Protein AF-A0A2T4MZA8-F1 (afdb_monomer_lite)

Structure (mmCIF, N/CA/C/O backbone):
data_AF-A0A2T4MZA8-F1
#
_entry.id   AF-A0A2T4MZA8-F1
#
loop_
_atom_site.group_PDB
_atom_site.id
_atom_site.type_symbol
_atom_site.label_atom_id
_atom_site.label_alt_id
_atom_site.label_comp_id
_atom_site.label_asym_id
_atom_site.label_entity_id
_atom_site.label_seq_id
_atom_site.pdbx_PDB_ins_code
_atom_site.Cartn_x
_atom_site.Cartn_y
_atom_site.Cartn_z
_atom_site.occupancy
_atom_site.B_iso_or_equiv
_atom_site.auth_seq_id
_atom_site.auth_comp_id
_atom_site.auth_asym_id
_atom_site.auth_atom_id
_atom_site.pdbx_PDB_model_num
ATOM 1 N N . MET A 1 1 ? 17.313 -15.035 14.854 1.00 43.28 1 MET A N 1
ATOM 2 C CA . MET A 1 1 ? 16.208 -14.100 14.549 1.00 43.28 1 MET A CA 1
ATOM 3 C C . MET A 1 1 ? 15.038 -14.403 15.473 1.00 43.28 1 MET A C 1
ATOM 5 O O . MET A 1 1 ? 14.351 -15.398 15.267 1.00 43.28 1 MET A O 1
ATOM 9 N N . SER A 1 2 ? 14.857 -13.591 16.511 1.00 39.94 2 SER A N 1
ATOM 10 C CA . SER A 1 2 ? 13.698 -13.593 17.412 1.00 39.94 2 SER A CA 1
ATOM 11 C C . SER A 1 2 ? 12.475 -13.064 16.653 1.00 39.94 2 SER A C 1
ATOM 13 O O . SER A 1 2 ? 12.424 -11.905 16.254 1.00 39.94 2 SER A O 1
ATOM 15 N N . ARG A 1 3 ? 11.488 -13.927 16.386 1.00 49.44 3 ARG A N 1
ATOM 16 C CA . ARG A 1 3 ? 10.173 -13.501 15.878 1.00 49.44 3 ARG A CA 1
ATOM 17 C C . ARG A 1 3 ? 9.367 -13.001 17.069 1.00 49.44 3 ARG A C 1
ATOM 19 O O . ARG A 1 3 ? 9.085 -13.802 17.955 1.00 49.44 3 ARG A O 1
ATOM 26 N N . LEU A 1 4 ? 9.007 -11.718 17.100 1.00 52.38 4 LEU A N 1
ATOM 27 C CA . LEU A 1 4 ? 8.329 -11.160 18.271 1.00 52.38 4 LEU A CA 1
ATOM 28 C C . LEU A 1 4 ? 6.832 -11.485 18.277 1.00 52.38 4 LEU A C 1
ATOM 30 O O . LEU A 1 4 ? 6.285 -11.830 19.319 1.00 52.38 4 LEU A O 1
ATOM 34 N N . THR A 1 5 ? 6.137 -11.386 17.138 1.00 60.66 5 THR A N 1
ATOM 35 C CA . THR A 1 5 ? 4.683 -11.618 17.093 1.00 60.66 5 THR A CA 1
ATOM 36 C C . THR A 1 5 ? 4.205 -11.879 15.662 1.00 60.66 5 THR A C 1
ATOM 38 O O . THR A 1 5 ? 4.691 -11.273 14.706 1.00 60.66 5 THR A O 1
ATOM 41 N N . SER A 1 6 ? 3.224 -12.771 15.497 1.00 56.72 6 SER A N 1
ATOM 42 C CA . SER A 1 6 ? 2.466 -12.893 14.248 1.00 56.72 6 SER A CA 1
ATOM 43 C C . SER A 1 6 ? 0.975 -12.768 14.517 1.00 56.72 6 SER A C 1
ATOM 45 O O . SER A 1 6 ? 0.469 -13.431 15.420 1.00 56.72 6 SER A O 1
ATOM 47 N N . ALA A 1 7 ? 0.278 -11.981 13.704 1.00 55.53 7 ALA A N 1
ATOM 48 C CA . ALA A 1 7 ? -1.177 -11.897 13.708 1.00 55.53 7 ALA A CA 1
ATOM 49 C C . ALA A 1 7 ? -1.726 -12.642 12.488 1.00 55.53 7 ALA A C 1
ATOM 51 O O . ALA A 1 7 ? -1.200 -12.496 11.383 1.00 55.53 7 ALA A O 1
ATOM 52 N N . SER A 1 8 ? -2.761 -13.457 12.694 1.00 53.03 8 SER A N 1
ATOM 53 C CA . SER A 1 8 ? -3.449 -14.168 11.613 1.00 53.03 8 SER A CA 1
ATOM 54 C C . SER A 1 8 ? -4.911 -13.745 11.569 1.00 53.03 8 SER A C 1
ATOM 56 O O . SER A 1 8 ? -5.587 -13.753 12.595 1.00 53.03 8 SER A O 1
ATOM 58 N N . PHE A 1 9 ? -5.388 -13.394 10.382 1.00 55.50 9 PHE A N 1
ATOM 59 C CA . PHE A 1 9 ? -6.769 -13.025 10.103 1.00 55.50 9 PHE A CA 1
ATOM 60 C C . PHE A 1 9 ? -7.301 -14.003 9.058 1.00 55.50 9 PHE A C 1
ATOM 62 O O . PHE A 1 9 ? -6.803 -14.040 7.934 1.00 55.50 9 PHE A O 1
ATOM 69 N N . ASN A 1 10 ? -8.281 -14.822 9.435 1.00 57.53 10 ASN A N 1
ATOM 70 C CA . ASN A 1 10 ? -8.808 -15.886 8.584 1.00 57.53 10 ASN A CA 1
ATOM 71 C C . ASN A 1 10 ? -10.265 -15.588 8.225 1.00 57.53 10 ASN A C 1
ATOM 73 O O . ASN A 1 10 ? -11.136 -15.620 9.091 1.00 57.53 10 ASN A O 1
ATOM 77 N N . GLY A 1 11 ? -10.516 -15.306 6.949 1.00 53.94 11 GLY A N 1
ATOM 78 C CA . GLY A 1 11 ? -11.844 -15.269 6.342 1.00 53.94 11 GLY A CA 1
ATOM 79 C C . GLY A 1 11 ? -12.097 -16.498 5.463 1.00 53.94 11 GLY A C 1
ATOM 80 O O . GLY A 1 11 ? -11.192 -17.290 5.202 1.00 53.94 11 GLY A O 1
ATOM 81 N N . SER A 1 12 ? -13.331 -16.644 4.974 1.00 52.78 12 SER A N 1
ATOM 82 C CA . SER A 1 12 ? -13.753 -17.785 4.141 1.00 52.78 12 SER A CA 1
ATOM 83 C C . SER A 1 12 ? -13.014 -17.877 2.799 1.00 52.78 12 SER A C 1
ATOM 85 O O . SER A 1 12 ? -12.756 -18.978 2.324 1.00 52.78 12 SER A O 1
ATOM 87 N N . ALA A 1 13 ? -12.646 -16.738 2.208 1.00 58.09 13 ALA A N 1
ATOM 88 C CA . ALA A 1 13 ? -11.969 -16.660 0.909 1.00 58.09 13 ALA A CA 1
ATOM 89 C C . ALA A 1 13 ? -10.519 -16.147 0.987 1.00 58.09 13 ALA A C 1
ATOM 91 O O . ALA A 1 13 ? -9.773 -16.258 0.015 1.00 58.09 13 ALA A O 1
ATOM 92 N N . ARG A 1 14 ? -10.103 -15.571 2.122 1.00 65.31 14 ARG A N 1
ATOM 93 C CA . ARG A 1 14 ? -8.801 -14.908 2.280 1.00 65.31 14 ARG A CA 1
ATOM 94 C C . ARG A 1 14 ? -8.224 -15.169 3.662 1.00 65.31 14 ARG A C 1
ATOM 96 O O . ARG A 1 14 ? -8.895 -14.956 4.668 1.00 65.31 14 ARG A O 1
ATOM 103 N N . GLN A 1 15 ? -6.971 -15.594 3.704 1.00 67.19 15 GLN A N 1
ATOM 104 C CA . GLN A 1 15 ? -6.195 -15.773 4.925 1.00 67.19 15 GLN A CA 1
ATOM 105 C C . GLN A 1 15 ? -4.992 -14.844 4.874 1.00 67.19 15 GLN A C 1
ATOM 107 O O . GLN A 1 15 ? -4.268 -14.818 3.881 1.00 67.19 15 GLN A O 1
ATOM 112 N N . ILE A 1 16 ? -4.783 -14.089 5.944 1.00 65.81 16 ILE A N 1
ATOM 113 C CA . ILE A 1 16 ? -3.722 -13.095 6.050 1.00 65.81 16 ILE A CA 1
ATOM 114 C C . ILE A 1 16 ? -2.891 -13.422 7.281 1.00 65.81 16 ILE A C 1
ATOM 116 O O . ILE A 1 16 ? -3.419 -13.488 8.388 1.00 65.81 16 ILE A O 1
ATOM 120 N N . LYS A 1 17 ? -1.581 -13.576 7.110 1.00 68.88 17 LYS A N 1
ATOM 121 C CA . LYS A 1 17 ? -0.622 -13.700 8.203 1.00 68.88 17 LYS A CA 1
ATOM 122 C C . LYS A 1 17 ? 0.391 -12.572 8.121 1.00 68.88 17 LYS A C 1
ATOM 124 O O . LYS A 1 17 ? 1.256 -12.567 7.246 1.00 68.88 17 LYS A O 1
ATOM 129 N N . LEU A 1 18 ? 0.306 -11.654 9.076 1.00 67.75 18 LEU A N 1
ATOM 130 C CA . LEU A 1 18 ? 1.288 -10.600 9.274 1.00 67.75 18 LEU A CA 1
ATOM 131 C C . LEU A 1 18 ? 2.342 -11.082 10.270 1.00 67.75 18 LEU A C 1
ATOM 133 O O . LEU A 1 18 ? 2.027 -11.416 11.412 1.00 67.75 18 LEU A O 1
ATOM 137 N N . VAL A 1 19 ? 3.596 -11.122 9.837 1.00 68.12 19 VAL A N 1
ATOM 138 C CA . VAL A 1 19 ? 4.754 -11.406 10.688 1.00 68.12 19 VAL A CA 1
ATOM 139 C C . VAL A 1 19 ? 5.480 -10.095 10.933 1.00 68.12 19 VAL A C 1
ATOM 141 O O . VAL A 1 19 ? 5.906 -9.464 9.971 1.00 68.12 19 VAL A O 1
ATOM 144 N N . ILE A 1 20 ? 5.618 -9.694 12.195 1.00 67.38 20 ILE A N 1
ATOM 145 C CA . ILE A 1 20 ? 6.309 -8.460 12.579 1.00 67.38 20 ILE A CA 1
ATOM 146 C C . ILE A 1 20 ? 7.652 -8.849 13.193 1.00 67.38 20 ILE A C 1
ATOM 148 O O . ILE A 1 20 ? 7.705 -9.622 14.156 1.00 67.38 20 ILE A O 1
ATOM 152 N N . ASN A 1 21 ? 8.736 -8.330 12.620 1.00 67.06 21 ASN A N 1
ATOM 153 C CA . ASN A 1 21 ? 10.069 -8.535 13.166 1.00 67.06 21 ASN A CA 1
ATOM 154 C C . ASN A 1 21 ? 10.385 -7.508 14.258 1.00 67.06 21 ASN A C 1
ATOM 156 O O . ASN A 1 21 ? 9.787 -6.430 14.335 1.00 67.06 21 ASN A O 1
ATOM 160 N N . GLU A 1 22 ? 11.344 -7.869 15.107 1.00 64.75 22 GLU A N 1
ATOM 161 C CA . GLU A 1 22 ? 11.879 -6.988 16.139 1.00 64.75 22 GLU A CA 1
ATOM 162 C C . GLU A 1 22 ? 12.423 -5.690 15.527 1.00 64.75 22 GLU A C 1
ATOM 164 O O . GLU A 1 22 ? 12.976 -5.690 14.423 1.00 64.75 22 GLU A O 1
ATOM 169 N N . MET A 1 23 ? 12.217 -4.570 16.224 1.00 65.62 23 MET A N 1
ATOM 170 C CA . MET A 1 23 ? 12.733 -3.285 15.765 1.00 65.62 23 MET A CA 1
ATOM 171 C C . MET A 1 23 ? 14.242 -3.262 15.951 1.00 65.62 23 MET A C 1
ATOM 173 O O . MET A 1 23 ? 14.731 -3.383 17.072 1.00 65.62 23 MET A O 1
ATOM 177 N N . GLU A 1 24 ? 14.980 -3.052 14.868 1.00 67.69 24 GLU A N 1
ATOM 178 C CA . GLU A 1 24 ? 16.400 -2.755 14.996 1.00 67.69 24 GLU A CA 1
ATOM 179 C C . GLU A 1 24 ? 16.577 -1.391 15.692 1.00 67.69 24 GLU A C 1
ATOM 181 O O . GLU A 1 24 ? 15.907 -0.416 15.315 1.00 67.69 24 GLU A O 1
ATOM 186 N N . PRO A 1 25 ? 17.478 -1.283 16.686 1.00 67.44 25 PRO A N 1
ATOM 187 C CA . PRO A 1 25 ? 17.767 -0.017 17.347 1.00 67.44 25 PRO A CA 1
ATOM 188 C C . PRO A 1 25 ? 18.088 1.096 16.339 1.00 67.44 25 PRO A C 1
ATOM 190 O O . PRO A 1 25 ? 18.911 0.927 15.441 1.00 67.44 25 PRO A O 1
ATOM 193 N N . GLY A 1 26 ? 17.423 2.247 16.478 1.00 65.12 26 GLY A N 1
ATOM 194 C CA . GLY A 1 26 ? 17.628 3.417 15.614 1.00 65.12 26 GLY A CA 1
ATOM 195 C C . GLY A 1 26 ? 16.862 3.412 14.283 1.00 65.12 26 GLY A C 1
ATOM 196 O O . GLY A 1 26 ? 16.941 4.397 13.546 1.00 65.12 26 GLY A O 1
ATOM 197 N N . LYS A 1 27 ? 16.093 2.364 13.955 1.00 65.88 27 LYS A N 1
ATOM 198 C CA . LYS A 1 27 ? 15.206 2.371 12.778 1.00 65.88 27 LYS A CA 1
ATOM 199 C C . LYS A 1 27 ? 13.873 3.058 13.076 1.00 65.88 27 LYS A C 1
ATOM 201 O O . LYS A 1 27 ? 13.366 3.015 14.188 1.00 65.88 27 LYS A O 1
ATOM 206 N N . GLN A 1 28 ? 13.285 3.677 12.053 1.00 65.69 28 GLN A N 1
ATOM 207 C CA . GLN A 1 28 ? 11.976 4.343 12.146 1.00 65.69 28 GLN A CA 1
ATOM 208 C C . GLN A 1 28 ? 10.800 3.446 11.717 1.00 65.69 28 GLN A C 1
ATOM 210 O O . GLN A 1 28 ? 9.646 3.869 11.776 1.00 65.69 28 GLN A O 1
ATOM 215 N N . SER A 1 29 ? 11.077 2.222 11.260 1.00 68.19 29 SER A N 1
ATOM 216 C CA . SER A 1 29 ? 10.068 1.285 10.765 1.00 68.19 29 SER A CA 1
ATOM 217 C C . SER A 1 29 ? 10.411 -0.159 11.108 1.00 68.19 29 SER A C 1
ATOM 219 O O . SER A 1 29 ? 11.580 -0.546 11.095 1.00 68.19 29 SER A O 1
ATOM 221 N N . HIS A 1 30 ? 9.379 -0.969 11.330 1.00 72.69 30 HIS A N 1
ATOM 222 C CA . HIS A 1 30 ? 9.487 -2.415 11.476 1.00 72.69 30 HIS A CA 1
ATOM 223 C C . HIS A 1 30 ? 9.352 -3.085 10.116 1.00 72.69 30 HIS A C 1
ATOM 225 O O . HIS A 1 30 ? 8.363 -2.868 9.409 1.00 72.69 30 HIS A O 1
ATOM 231 N N . LEU A 1 31 ? 10.297 -3.961 9.781 1.00 71.94 31 LEU A N 1
ATOM 232 C CA . LEU A 1 31 ? 10.103 -4.874 8.665 1.00 71.94 31 LEU A CA 1
ATOM 233 C C . LEU A 1 31 ? 9.021 -5.887 9.051 1.00 71.94 31 LEU A C 1
ATOM 235 O O . LEU A 1 31 ? 9.093 -6.538 10.095 1.00 71.94 31 LEU A O 1
ATOM 239 N N . SER A 1 32 ? 8.013 -6.011 8.205 1.00 71.69 32 SER A N 1
ATOM 240 C CA . SER A 1 32 ? 6.919 -6.954 8.361 1.00 71.69 32 SER A CA 1
ATOM 241 C C . SER A 1 32 ? 6.749 -7.764 7.083 1.00 71.69 32 SER A C 1
ATOM 243 O O . SER A 1 32 ? 7.036 -7.290 5.989 1.00 71.69 32 SER A O 1
ATOM 245 N N . PHE A 1 33 ? 6.265 -8.991 7.205 1.00 75.31 33 PHE A N 1
ATOM 246 C CA . PHE A 1 33 ? 5.941 -9.835 6.062 1.00 75.31 33 PHE A CA 1
ATOM 247 C C . PHE A 1 33 ? 4.456 -10.146 6.083 1.00 75.31 33 PHE A C 1
ATOM 249 O O . PHE A 1 33 ? 3.949 -10.714 7.052 1.00 75.31 33 PHE A O 1
ATOM 256 N N . LEU A 1 34 ? 3.773 -9.785 5.007 1.00 73.94 34 LEU A N 1
ATOM 257 C CA . LEU A 1 34 ? 2.404 -10.172 4.744 1.00 73.94 34 LEU A CA 1
ATOM 258 C C . LEU A 1 34 ? 2.422 -11.430 3.878 1.00 73.94 34 LEU A C 1
ATOM 260 O O . LEU A 1 34 ? 2.831 -11.409 2.717 1.00 73.94 34 LEU A O 1
ATOM 264 N N . ASN A 1 35 ? 1.990 -12.537 4.468 1.00 75.94 35 ASN A N 1
ATOM 265 C CA . ASN A 1 35 ? 1.721 -13.767 3.740 1.00 75.94 35 ASN A CA 1
ATOM 266 C C . ASN A 1 35 ? 0.219 -13.885 3.571 1.00 75.94 35 ASN A C 1
ATOM 268 O O . ASN A 1 35 ? -0.525 -13.799 4.547 1.00 75.94 35 ASN A O 1
ATOM 272 N N . GLU A 1 36 ? -0.222 -14.071 2.340 1.00 73.44 36 GLU A N 1
ATOM 273 C CA . GLU A 1 36 ? -1.631 -13.996 2.011 1.00 73.44 36 GLU A CA 1
ATOM 274 C C . GLU A 1 36 ? -2.025 -15.162 1.121 1.00 73.44 36 GLU A C 1
ATOM 276 O O . GLU A 1 36 ? -1.317 -15.488 0.172 1.00 73.44 36 GLU A O 1
ATOM 281 N N . THR A 1 37 ? -3.153 -15.786 1.435 1.00 74.50 37 THR A N 1
ATOM 282 C CA . THR A 1 37 ? -3.746 -16.858 0.640 1.00 74.50 37 THR A CA 1
ATOM 283 C C . THR A 1 37 ? -5.148 -16.428 0.250 1.00 74.50 37 THR A C 1
ATOM 285 O O . THR A 1 37 ? -5.967 -16.150 1.123 1.00 74.50 37 THR A O 1
ATOM 288 N N . VAL A 1 38 ? -5.438 -16.384 -1.048 1.00 73.38 38 VAL A N 1
ATOM 289 C CA . VAL A 1 38 ? -6.762 -16.049 -1.588 1.00 73.38 38 VAL A CA 1
ATOM 290 C C . VAL A 1 38 ? -7.271 -17.250 -2.370 1.00 73.38 38 VAL A C 1
ATOM 292 O O . VAL A 1 38 ? -6.571 -17.760 -3.242 1.00 73.38 38 VAL A O 1
ATOM 295 N N . ASN A 1 39 ? -8.473 -17.732 -2.046 1.00 75.62 39 ASN A N 1
ATOM 296 C CA . ASN A 1 39 ? -9.094 -18.900 -2.684 1.00 75.62 39 ASN A CA 1
ATOM 297 C C . ASN A 1 39 ? -8.155 -20.124 -2.748 1.00 75.62 39 ASN A C 1
ATOM 299 O O . ASN A 1 39 ? -8.045 -20.791 -3.774 1.00 75.62 39 ASN A O 1
ATOM 303 N N . GLY A 1 40 ? -7.416 -20.381 -1.662 1.00 73.75 40 GLY A N 1
ATOM 304 C CA . GLY A 1 40 ? -6.466 -21.496 -1.562 1.00 73.75 40 GLY A CA 1
ATOM 305 C C . GLY A 1 40 ? -5.130 -21.298 -2.291 1.00 73.75 40 GLY A C 1
ATOM 306 O O . GLY A 1 40 ? -4.265 -22.163 -2.186 1.00 73.75 40 GLY A O 1
ATOM 307 N N . LYS A 1 41 ? -4.915 -20.171 -2.984 1.00 78.12 41 LYS A N 1
ATOM 308 C CA . LYS A 1 41 ? -3.640 -19.839 -3.637 1.00 78.12 41 LYS A CA 1
ATOM 309 C C . LYS A 1 41 ? -2.846 -18.833 -2.815 1.00 78.12 41 LYS A C 1
ATOM 311 O O . LYS A 1 41 ? -3.341 -17.750 -2.505 1.00 78.12 41 LYS A O 1
ATOM 316 N N . THR A 1 42 ? -1.605 -19.179 -2.486 1.00 80.25 42 THR A N 1
ATOM 317 C CA . THR A 1 42 ? -0.670 -18.258 -1.830 1.00 80.25 42 THR A CA 1
ATOM 318 C C . THR A 1 42 ? -0.226 -17.182 -2.814 1.00 80.25 42 THR A C 1
ATOM 320 O O . THR A 1 42 ? 0.234 -17.482 -3.915 1.00 80.25 42 THR A O 1
ATOM 323 N N . LEU A 1 43 ? -0.382 -15.926 -2.415 1.00 79.25 43 LEU A N 1
ATOM 324 C CA . LEU A 1 43 ? 0.069 -14.768 -3.173 1.00 79.25 43 LEU A CA 1
ATOM 325 C C . LEU A 1 43 ? 1.586 -14.578 -3.018 1.00 79.25 43 LEU A C 1
ATOM 327 O O . LEU A 1 43 ? 2.160 -15.052 -2.032 1.00 79.25 43 LEU A O 1
ATOM 331 N N . PRO A 1 44 ? 2.247 -13.848 -3.939 1.00 75.00 44 PRO A N 1
ATOM 332 C CA . PRO A 1 44 ? 3.650 -13.478 -3.781 1.00 75.00 44 PRO A CA 1
ATOM 333 C C . PRO A 1 44 ? 3.904 -12.847 -2.405 1.00 75.00 44 PRO A C 1
ATOM 335 O O . PRO A 1 44 ? 3.177 -11.939 -1.988 1.00 75.00 44 PRO A O 1
ATOM 338 N N . GLY A 1 45 ? 4.906 -13.368 -1.690 1.00 70.38 45 GLY A N 1
ATOM 339 C CA . GLY A 1 45 ? 5.188 -12.991 -0.305 1.00 70.38 45 GLY A CA 1
ATOM 340 C C . GLY A 1 45 ? 5.593 -11.530 -0.205 1.00 70.38 45 GLY A C 1
ATOM 341 O O . GLY A 1 45 ? 6.534 -11.114 -0.861 1.00 70.38 45 GLY A O 1
ATOM 342 N N . HIS A 1 46 ? 4.896 -10.750 0.615 1.00 73.56 46 HIS A N 1
ATOM 343 C CA . HIS A 1 46 ? 4.881 -9.298 0.487 1.00 73.56 46 HIS A CA 1
ATOM 344 C C . HIS A 1 46 ? 5.586 -8.628 1.665 1.00 73.56 46 HIS A C 1
ATOM 346 O O . HIS A 1 46 ? 5.150 -8.723 2.812 1.00 73.56 46 HIS A O 1
ATOM 352 N N . VAL A 1 47 ? 6.713 -7.970 1.390 1.00 75.38 47 VAL A N 1
ATOM 353 C CA . VAL A 1 47 ? 7.505 -7.280 2.418 1.00 75.38 47 VAL A CA 1
ATOM 354 C C . VAL A 1 47 ? 6.937 -5.889 2.647 1.00 75.38 47 VAL A C 1
ATOM 356 O O . VAL A 1 47 ? 6.913 -5.071 1.736 1.00 75.38 47 VAL A O 1
ATOM 359 N N . LEU A 1 48 ? 6.504 -5.606 3.864 1.00 76.62 48 LEU A N 1
ATOM 360 C CA . LEU A 1 48 ? 5.909 -4.341 4.263 1.00 76.62 48 LEU A CA 1
ATOM 361 C C . LEU A 1 48 ? 6.781 -3.655 5.311 1.00 76.62 48 LEU A C 1
ATOM 363 O O . LEU A 1 48 ? 7.434 -4.293 6.129 1.00 76.62 48 LEU A O 1
ATOM 367 N N . ASN A 1 49 ? 6.743 -2.334 5.315 1.00 75.31 49 ASN A N 1
ATOM 368 C CA . ASN A 1 49 ? 7.281 -1.495 6.365 1.00 75.31 49 ASN A CA 1
ATOM 369 C C . ASN A 1 49 ? 6.120 -0.971 7.203 1.00 75.31 49 ASN A C 1
ATOM 371 O O . ASN A 1 49 ? 5.195 -0.333 6.690 1.00 75.31 49 ASN A O 1
ATOM 375 N N . LEU A 1 50 ? 6.178 -1.245 8.500 1.00 73.19 50 LEU A N 1
ATOM 376 C CA . LEU A 1 50 ? 5.238 -0.727 9.477 1.00 73.19 50 LEU A CA 1
ATOM 377 C C . LEU A 1 50 ? 5.885 0.457 10.195 1.00 73.19 50 LEU A C 1
ATOM 379 O O . LEU A 1 50 ? 6.905 0.319 10.867 1.00 73.19 50 LEU A O 1
ATOM 383 N N . PHE A 1 51 ? 5.290 1.631 10.026 1.00 73.00 51 PHE A N 1
ATOM 384 C CA . PHE A 1 51 ? 5.737 2.877 10.633 1.00 73.00 51 PHE A CA 1
ATOM 385 C C . PHE A 1 51 ? 4.871 3.149 11.847 1.00 73.00 51 PHE A C 1
ATOM 387 O O . PHE A 1 51 ? 3.681 3.441 11.702 1.00 73.00 51 PHE A O 1
ATOM 394 N N . LEU A 1 52 ? 5.459 3.057 13.035 1.00 66.44 52 LEU A N 1
ATOM 395 C CA . LEU A 1 52 ? 4.795 3.499 14.251 1.00 66.44 52 LEU A CA 1
ATOM 396 C C . LEU A 1 52 ? 4.802 5.024 14.286 1.00 66.44 52 LEU A C 1
ATOM 398 O O . LEU A 1 52 ? 5.837 5.677 14.151 1.00 66.44 52 LEU A O 1
ATOM 402 N N . HIS A 1 53 ? 3.622 5.601 14.453 1.00 66.12 53 HIS A N 1
ATOM 403 C CA . HIS A 1 53 ? 3.459 7.025 14.649 1.00 66.12 53 HIS A CA 1
ATOM 404 C C . HIS A 1 53 ? 3.164 7.240 16.134 1.00 66.12 53 HIS A C 1
ATOM 406 O O . HIS A 1 53 ? 2.055 6.995 16.599 1.00 66.12 53 HIS A O 1
ATOM 412 N N . ASN A 1 54 ? 4.168 7.702 16.885 1.00 54.31 54 ASN A N 1
ATOM 413 C CA . ASN A 1 54 ? 4.063 7.978 18.325 1.00 54.31 54 ASN A CA 1
ATOM 414 C C . ASN A 1 54 ? 3.224 9.243 18.599 1.00 54.31 54 ASN A C 1
ATOM 416 O O . ASN A 1 54 ? 3.743 10.236 19.104 1.00 54.31 54 ASN A O 1
ATOM 420 N N . GLY A 1 55 ? 1.960 9.272 18.165 1.00 49.69 55 GLY A N 1
ATOM 421 C CA . GLY A 1 55 ? 0.991 10.344 18.434 1.00 49.69 55 GLY A CA 1
ATOM 422 C C . GLY A 1 55 ? 1.287 11.717 17.809 1.00 49.69 55 GLY A C 1
ATOM 423 O O . GLY A 1 55 ? 0.435 12.598 17.848 1.00 49.69 55 GLY A O 1
ATOM 424 N N . LYS A 1 56 ? 2.458 11.927 17.187 1.00 46.41 56 LYS A N 1
ATOM 425 C CA . LYS A 1 56 ? 2.839 13.215 16.569 1.00 46.41 56 LYS A CA 1
ATOM 426 C C . LYS A 1 56 ? 2.022 13.576 15.318 1.00 46.41 56 LYS A C 1
ATOM 428 O O . LYS A 1 56 ? 1.980 14.741 14.948 1.00 46.41 56 LYS A O 1
ATOM 433 N N . ASN A 1 57 ? 1.352 12.600 14.698 1.00 51.25 57 ASN A N 1
ATOM 434 C CA . ASN A 1 57 ? 0.538 12.770 13.486 1.00 51.25 57 ASN A CA 1
ATOM 435 C C . ASN A 1 57 ? -0.964 12.573 13.773 1.00 51.25 57 ASN A C 1
ATOM 437 O O . ASN A 1 57 ? -1.666 11.869 13.041 1.00 51.25 57 ASN A O 1
ATOM 441 N N . GLY A 1 58 ? -1.452 13.166 14.865 1.00 62.34 58 GLY A N 1
ATOM 442 C CA . GLY A 1 58 ? -2.846 13.050 15.297 1.00 62.34 58 GLY A CA 1
ATOM 443 C C . GLY A 1 58 ? -3.215 11.622 15.709 1.00 62.34 58 GLY A C 1
ATOM 444 O O . GLY A 1 58 ? -2.424 10.921 16.331 1.00 62.34 58 GLY A O 1
ATOM 445 N N . ASN A 1 59 ? -4.413 11.177 15.324 1.00 65.44 59 ASN A N 1
ATOM 446 C CA . ASN A 1 59 ? -4.977 9.881 15.726 1.00 65.44 59 ASN A CA 1
ATOM 447 C C . ASN A 1 59 ? -4.372 8.680 14.980 1.00 65.44 59 ASN A C 1
ATOM 449 O O . ASN A 1 59 ? -4.789 7.548 15.208 1.00 65.44 59 ASN A O 1
ATOM 453 N N . LYS A 1 60 ? -3.441 8.889 14.043 1.00 67.69 60 LYS A N 1
ATOM 454 C CA . LYS A 1 60 ? -2.831 7.795 13.282 1.00 67.69 60 LYS A CA 1
ATOM 455 C C . LYS A 1 60 ? -1.786 7.100 14.152 1.00 67.69 60 LYS A C 1
ATOM 457 O O . LYS A 1 60 ? -0.809 7.723 14.547 1.00 67.69 60 LYS A O 1
ATOM 462 N N . PHE A 1 61 ? -1.990 5.812 14.410 1.00 68.31 61 PHE A N 1
ATOM 463 C CA . PHE A 1 61 ? -1.152 5.001 15.289 1.00 68.31 61 PHE A CA 1
ATOM 464 C C . PHE A 1 61 ? -0.050 4.260 14.528 1.00 68.31 61 PHE A C 1
ATOM 466 O O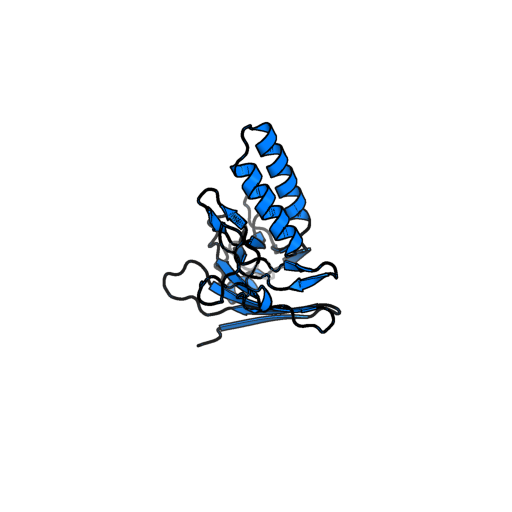 . PHE A 1 61 ? 1.117 4.342 14.895 1.00 68.31 61 PHE A O 1
ATOM 473 N N . PHE A 1 62 ? -0.378 3.606 13.411 1.00 73.44 62 PHE A N 1
ATOM 474 C CA . PHE A 1 62 ? 0.645 3.115 12.486 1.00 73.44 62 PHE A CA 1
ATOM 475 C C . PHE A 1 62 ? 0.242 3.304 11.028 1.00 73.44 62 PHE A C 1
ATOM 477 O O . PHE A 1 62 ? -0.940 3.395 10.692 1.00 73.44 62 PHE A O 1
ATOM 484 N N . GLY A 1 63 ? 1.240 3.367 10.152 1.00 78.19 63 GLY A N 1
ATOM 485 C CA . GLY A 1 63 ? 1.091 3.268 8.705 1.00 78.19 63 GLY A CA 1
ATOM 486 C C . GLY A 1 63 ? 1.750 1.998 8.181 1.00 78.19 63 GLY A C 1
ATOM 487 O O . GLY A 1 63 ? 2.783 1.581 8.694 1.00 78.19 63 GLY A O 1
ATOM 488 N N . ILE A 1 64 ? 1.162 1.404 7.149 1.00 78.62 64 ILE A N 1
ATOM 489 C CA . ILE A 1 64 ? 1.742 0.275 6.423 1.00 78.62 64 ILE A CA 1
ATOM 490 C C . ILE A 1 64 ? 2.083 0.762 5.019 1.00 78.62 64 ILE A C 1
ATOM 492 O O . ILE A 1 64 ? 1.206 1.273 4.315 1.00 78.62 64 ILE A O 1
ATOM 496 N N . SER A 1 65 ? 3.336 0.598 4.601 1.00 82.94 65 SER A N 1
ATOM 497 C CA . SER A 1 65 ? 3.731 0.808 3.210 1.00 82.94 65 SER A CA 1
ATOM 498 C C . SER A 1 65 ? 4.586 -0.334 2.688 1.00 82.94 65 SER A C 1
ATOM 500 O O . SER A 1 65 ? 5.218 -1.052 3.453 1.00 82.94 65 SER A O 1
ATOM 502 N N . GLY A 1 66 ? 4.600 -0.530 1.379 1.00 83.69 66 GLY A N 1
ATOM 503 C CA . GLY A 1 66 ? 5.427 -1.560 0.769 1.00 83.69 66 GLY A CA 1
ATOM 504 C C . GLY A 1 66 ? 5.435 -1.495 -0.752 1.00 83.69 66 GLY A C 1
ATOM 505 O O . GLY A 1 66 ? 4.794 -0.626 -1.346 1.00 83.69 66 GLY A O 1
ATOM 506 N N . PRO A 1 67 ? 6.159 -2.410 -1.402 1.00 82.88 67 PRO A N 1
ATOM 507 C CA . PRO A 1 67 ? 6.120 -2.553 -2.844 1.00 82.88 67 PRO A CA 1
ATOM 508 C C . PRO A 1 67 ? 4.715 -2.987 -3.304 1.00 82.88 67 PRO A C 1
ATOM 510 O O . PRO A 1 67 ? 3.943 -3.532 -2.511 1.00 82.88 67 PRO A O 1
ATOM 513 N N . ILE A 1 68 ? 4.348 -2.726 -4.561 1.00 86.06 68 ILE A N 1
ATOM 514 C CA . ILE A 1 68 ? 2.996 -2.999 -5.074 1.00 86.06 68 ILE A CA 1
ATOM 515 C C . ILE A 1 68 ? 2.992 -4.275 -5.911 1.00 86.06 68 ILE A C 1
ATOM 517 O O . ILE A 1 68 ? 3.796 -4.401 -6.831 1.00 86.06 68 ILE A O 1
ATOM 521 N N . ARG A 1 69 ? 2.123 -5.248 -5.607 1.00 83.69 69 ARG A N 1
ATOM 522 C CA . ARG A 1 69 ? 1.995 -6.442 -6.459 1.00 83.69 69 ARG A CA 1
ATOM 523 C C . ARG A 1 69 ? 1.221 -6.076 -7.721 1.00 83.69 69 ARG A C 1
ATOM 525 O O . ARG A 1 69 ? 0.268 -5.301 -7.668 1.00 83.69 69 ARG A O 1
ATOM 532 N N . SER A 1 70 ? 1.621 -6.638 -8.855 1.00 83.88 70 SER A N 1
ATOM 533 C CA . SER A 1 70 ? 0.855 -6.503 -10.093 1.00 83.88 70 SER A CA 1
ATOM 534 C C . SER A 1 70 ? -0.213 -7.583 -10.175 1.00 83.88 70 SER A C 1
ATOM 536 O O . SER A 1 70 ? -0.143 -8.596 -9.481 1.00 83.88 70 SER A O 1
ATOM 538 N N . VAL A 1 71 ? -1.205 -7.354 -11.028 1.00 78.94 71 VAL A N 1
ATOM 539 C CA . VAL A 1 71 ? -2.275 -8.306 -11.320 1.00 78.94 71 VAL A CA 1
ATOM 540 C C . VAL A 1 71 ? -2.293 -8.522 -12.831 1.00 78.94 71 VAL A C 1
ATOM 542 O O . VAL A 1 71 ? -2.214 -7.543 -13.573 1.00 78.94 71 VAL A O 1
ATOM 545 N N . ASP A 1 72 ? -2.326 -9.778 -13.270 1.00 79.69 72 ASP A N 1
ATOM 546 C CA . ASP A 1 72 ? -2.450 -10.136 -14.685 1.00 79.69 72 ASP A CA 1
ATOM 547 C C . ASP A 1 72 ? -3.890 -9.942 -15.202 1.00 79.69 72 ASP A C 1
ATOM 549 O O . ASP A 1 72 ? -4.811 -9.621 -14.444 1.00 79.69 72 ASP A O 1
ATOM 553 N N . ASP A 1 73 ? -4.103 -10.163 -16.500 1.00 77.69 73 ASP A N 1
ATOM 554 C CA . ASP A 1 73 ? -5.419 -10.010 -17.142 1.00 77.69 73 ASP A CA 1
ATOM 555 C C . ASP A 1 73 ? -6.492 -10.957 -16.573 1.00 77.69 73 ASP A C 1
ATOM 557 O O . ASP A 1 73 ? -7.690 -10.711 -16.713 1.00 77.69 73 ASP A O 1
ATOM 561 N N . ASN A 1 74 ? -6.073 -12.024 -15.890 1.00 75.12 74 ASN A N 1
ATOM 562 C CA . ASN A 1 74 ? -6.945 -13.017 -15.270 1.00 75.12 74 ASN A CA 1
ATOM 563 C C . ASN A 1 74 ? -7.198 -12.736 -13.780 1.00 75.12 74 ASN A C 1
ATOM 565 O O . ASN A 1 74 ? -7.849 -13.536 -13.105 1.00 75.12 74 ASN A O 1
ATOM 569 N N . GLY A 1 75 ? -6.683 -11.628 -13.240 1.00 68.75 75 GLY A N 1
ATOM 570 C CA . GLY A 1 75 ? -6.845 -11.284 -11.832 1.00 68.75 75 GLY A CA 1
ATOM 571 C C . GLY A 1 75 ? -5.848 -11.970 -10.890 1.00 68.75 75 GLY A C 1
ATOM 572 O O . GLY A 1 75 ? -5.996 -11.850 -9.672 1.00 68.75 75 GLY A O 1
ATOM 573 N N . ASN A 1 76 ? -4.838 -12.684 -11.401 1.00 75.81 76 ASN A N 1
ATOM 574 C CA . ASN A 1 76 ? -3.819 -13.318 -10.567 1.00 75.81 76 ASN A CA 1
ATOM 575 C C . ASN A 1 76 ? -2.717 -12.327 -10.205 1.00 75.81 76 ASN A C 1
ATOM 577 O O . ASN A 1 76 ? -2.213 -11.588 -11.049 1.00 75.81 76 ASN A O 1
ATOM 581 N N . TYR A 1 77 ? -2.282 -12.370 -8.949 1.00 77.50 77 TYR A N 1
ATOM 582 C CA . TYR A 1 77 ? -1.155 -11.569 -8.493 1.00 77.50 77 TYR A CA 1
ATOM 583 C C . TYR A 1 77 ? 0.164 -12.110 -9.045 1.00 77.50 77 TYR A C 1
ATOM 585 O O . TYR A 1 77 ? 0.492 -13.281 -8.845 1.00 77.50 77 TYR A O 1
ATOM 593 N N . ILE A 1 78 ? 0.939 -11.235 -9.679 1.00 83.56 78 ILE A N 1
ATOM 594 C CA . ILE A 1 78 ? 2.227 -11.551 -10.295 1.00 83.56 78 ILE A CA 1
ATOM 595 C C . ILE A 1 78 ? 3.299 -10.535 -9.891 1.00 83.56 78 ILE A C 1
ATOM 597 O O . ILE A 1 78 ? 3.014 -9.386 -9.541 1.00 83.56 78 ILE A O 1
ATOM 601 N N . MET A 1 79 ? 4.555 -10.968 -9.964 1.00 85.81 79 MET A N 1
ATOM 602 C CA . MET A 1 79 ? 5.692 -10.056 -10.070 1.00 85.81 79 MET A CA 1
ATOM 603 C C . MET A 1 79 ? 6.002 -9.826 -11.550 1.00 85.81 79 MET A C 1
ATOM 605 O O . MET A 1 79 ? 5.801 -10.718 -12.372 1.00 85.81 79 MET A O 1
ATOM 609 N N . ILE A 1 80 ? 6.475 -8.631 -11.886 1.00 89.38 80 ILE A N 1
ATOM 610 C CA . ILE A 1 80 ? 6.771 -8.230 -13.262 1.00 89.38 80 ILE A CA 1
ATOM 611 C C . ILE A 1 80 ? 8.271 -8.345 -13.562 1.00 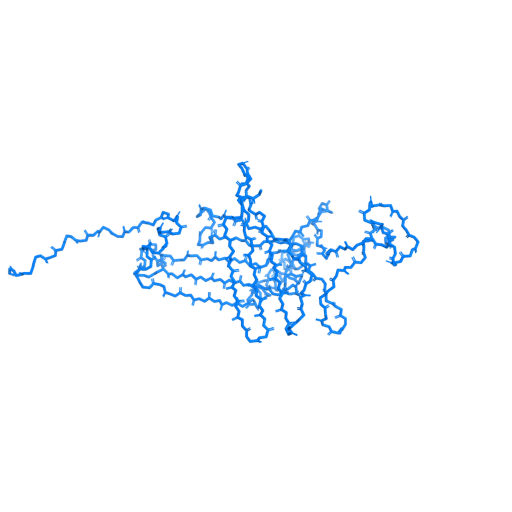89.38 80 ILE A C 1
ATOM 613 O O . ILE A 1 80 ? 9.086 -8.240 -12.641 1.00 89.38 80 ILE A O 1
ATOM 617 N N . PRO A 1 81 ? 8.662 -8.530 -14.832 1.00 92.06 81 PRO A N 1
ATOM 618 C CA . PRO A 1 81 ? 10.062 -8.485 -15.239 1.00 92.06 81 PRO A CA 1
ATOM 619 C C . PRO A 1 81 ? 10.712 -7.147 -14.878 1.00 92.06 81 PRO A C 1
ATOM 621 O O . PRO A 1 81 ? 10.133 -6.078 -15.088 1.00 92.06 81 PRO A O 1
ATOM 624 N N . ARG A 1 82 ? 11.943 -7.191 -14.371 1.00 91.06 82 ARG A N 1
ATOM 625 C CA . ARG A 1 82 ? 12.760 -5.994 -14.163 1.00 91.06 82 ARG A CA 1
ATOM 626 C C . ARG A 1 82 ? 13.158 -5.408 -15.509 1.00 91.06 82 ARG A C 1
ATOM 628 O O . ARG A 1 82 ? 13.683 -6.117 -16.363 1.00 91.06 82 ARG A O 1
ATOM 635 N N . VAL A 1 83 ? 12.971 -4.100 -15.655 1.00 90.69 83 VAL A N 1
ATOM 636 C CA . VAL A 1 83 ? 13.408 -3.332 -16.824 1.00 90.69 83 VAL A CA 1
ATOM 637 C C . VAL A 1 83 ? 14.197 -2.099 -16.394 1.00 90.69 83 VAL A C 1
ATOM 639 O O . VAL A 1 83 ? 13.940 -1.527 -15.330 1.00 90.69 83 VAL A O 1
ATOM 642 N N . ASN A 1 84 ? 15.175 -1.691 -17.201 1.00 88.12 84 ASN A N 1
ATOM 643 C CA . ASN A 1 84 ? 15.881 -0.424 -17.013 1.00 88.12 84 ASN A CA 1
ATOM 644 C C . ASN A 1 84 ? 15.073 0.762 -17.587 1.00 88.12 84 ASN A C 1
ATOM 646 O O . ASN A 1 84 ? 13.965 0.598 -18.096 1.00 88.12 84 ASN A O 1
ATOM 650 N N . SER A 1 85 ? 15.625 1.976 -17.512 1.00 83.62 85 SER A N 1
ATOM 651 C CA . SER A 1 85 ? 14.994 3.191 -18.057 1.00 83.62 85 SER A CA 1
ATOM 652 C C . SER A 1 85 ? 14.800 3.177 -19.577 1.00 83.62 85 SER A C 1
ATOM 654 O O . SER A 1 85 ? 13.970 3.926 -20.077 1.00 83.62 85 SER A O 1
ATOM 656 N N . GLU A 1 86 ? 15.543 2.338 -20.301 1.00 89.12 86 GLU A N 1
ATOM 657 C CA . GLU A 1 86 ? 15.441 2.155 -21.755 1.00 89.12 86 GLU A CA 1
ATOM 658 C C . GLU A 1 86 ? 14.445 1.045 -22.139 1.00 89.12 86 GLU A C 1
ATOM 660 O O . GLU A 1 86 ? 14.252 0.777 -23.320 1.00 89.12 86 GLU A O 1
ATOM 665 N N . GLY A 1 87 ? 13.835 0.368 -21.159 1.00 88.25 87 GLY A N 1
ATOM 666 C CA . GLY A 1 87 ? 12.917 -0.749 -21.387 1.00 88.25 87 GLY A CA 1
ATOM 667 C C . GLY A 1 87 ? 13.592 -2.105 -21.621 1.00 88.25 87 GLY A C 1
ATOM 668 O O . GLY A 1 87 ? 12.900 -3.073 -21.920 1.00 88.25 87 GLY A O 1
ATOM 669 N N . LYS A 1 88 ? 14.918 -2.214 -21.461 1.00 93.81 88 LYS A N 1
ATOM 670 C CA . LYS A 1 88 ? 15.641 -3.492 -21.581 1.00 93.81 88 LYS A CA 1
ATOM 671 C C . LYS A 1 88 ? 15.480 -4.325 -20.314 1.00 93.81 88 LYS A C 1
ATOM 673 O O . LYS A 1 88 ? 15.550 -3.779 -19.210 1.00 93.81 88 LYS A O 1
ATOM 678 N N . PHE A 1 89 ? 15.311 -5.636 -20.471 1.00 95.94 89 PHE A N 1
ATOM 679 C CA . PHE A 1 89 ? 15.188 -6.561 -19.349 1.00 95.94 89 PHE A CA 1
ATOM 680 C C . PHE A 1 89 ? 16.479 -6.637 -18.537 1.00 95.94 89 PHE A C 1
ATOM 682 O O . PHE A 1 89 ? 17.578 -6.602 -19.088 1.00 95.94 89 PHE A O 1
ATOM 689 N N . LEU A 1 90 ?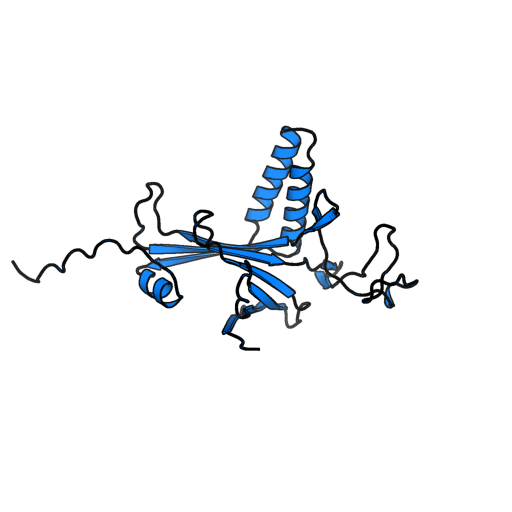 16.336 -6.756 -17.219 1.00 94.81 90 LEU A N 1
ATOM 690 C CA . LEU A 1 90 ? 17.443 -6.905 -16.283 1.00 94.81 90 LEU A CA 1
ATOM 691 C C . LEU A 1 90 ? 17.345 -8.239 -15.547 1.00 94.81 90 LEU A C 1
ATOM 693 O O . LEU A 1 90 ? 16.264 -8.604 -15.091 1.00 94.81 90 LEU A O 1
ATOM 697 N N . SER A 1 91 ? 18.469 -8.927 -15.357 1.00 93.75 91 SER A N 1
ATOM 698 C CA . SER A 1 91 ? 18.580 -10.087 -14.467 1.00 93.75 91 SER A CA 1
ATOM 699 C C . SER A 1 91 ? 18.387 -9.689 -12.994 1.00 93.75 91 SER A C 1
ATOM 701 O O . SER A 1 91 ? 18.389 -8.505 -12.639 1.00 93.75 91 SER A O 1
ATOM 703 N N . ASP A 1 92 ? 18.291 -10.670 -12.090 1.00 88.69 92 ASP A N 1
ATOM 704 C CA . ASP A 1 92 ? 18.267 -10.407 -10.640 1.00 88.69 92 ASP A CA 1
ATOM 705 C C . ASP A 1 92 ? 19.511 -9.649 -10.148 1.00 88.69 92 ASP A C 1
ATOM 707 O O . ASP A 1 92 ? 19.440 -8.882 -9.183 1.00 88.69 92 ASP A O 1
ATOM 711 N N . ARG A 1 93 ? 20.635 -9.795 -10.860 1.00 91.31 93 ARG A N 1
ATOM 712 C CA . ARG A 1 93 ? 21.901 -9.104 -10.578 1.00 91.31 93 ARG A CA 1
ATOM 713 C C . ARG A 1 93 ? 21.981 -7.704 -11.190 1.00 91.31 93 ARG A C 1
ATOM 715 O O . ARG A 1 93 ? 22.913 -6.972 -10.885 1.00 91.31 93 ARG A O 1
ATOM 722 N N . GLY A 1 94 ? 20.996 -7.308 -11.998 1.00 89.06 94 GLY A N 1
ATOM 723 C CA . GLY A 1 94 ? 20.957 -6.002 -12.659 1.00 89.06 94 GLY A CA 1
ATOM 724 C C . GLY A 1 94 ? 21.696 -5.944 -13.999 1.00 89.06 94 GLY A C 1
ATOM 725 O O . GLY A 1 94 ? 21.913 -4.851 -14.511 1.00 89.06 94 GLY A O 1
ATOM 726 N N . GLU A 1 95 ? 22.066 -7.088 -14.573 1.00 95.06 95 GLU A N 1
ATOM 727 C CA . GLU A 1 95 ? 22.685 -7.172 -15.903 1.00 95.06 95 GLU A CA 1
ATOM 728 C C . GLU A 1 95 ? 21.606 -7.148 -16.985 1.00 95.06 95 GLU A C 1
ATOM 730 O O . GLU A 1 95 ? 20.536 -7.725 -16.793 1.00 95.06 95 GLU A O 1
ATOM 735 N N . VAL A 1 96 ? 21.875 -6.515 -18.127 1.00 95.50 96 VAL A N 1
ATOM 736 C CA . VAL A 1 96 ? 20.940 -6.534 -19.259 1.00 95.50 96 VAL A CA 1
ATOM 737 C C . VAL A 1 96 ? 20.846 -7.949 -19.828 1.00 95.50 96 VAL A C 1
ATOM 739 O O . VAL A 1 96 ? 21.867 -8.575 -20.102 1.00 95.50 96 VAL A O 1
ATOM 742 N N . VAL A 1 97 ? 19.622 -8.434 -20.024 1.00 95.81 97 VAL A N 1
ATOM 743 C CA . VAL A 1 97 ? 19.332 -9.734 -20.640 1.00 95.81 97 VAL A CA 1
ATOM 744 C C . VAL A 1 97 ? 18.455 -9.557 -21.873 1.00 95.81 97 VAL A C 1
ATOM 746 O O . VAL A 1 97 ? 17.670 -8.615 -21.967 1.00 95.81 97 VAL A O 1
ATOM 749 N N . GLU A 1 98 ? 18.601 -10.471 -22.827 1.00 90.31 98 GLU A N 1
ATOM 750 C CA . GLU A 1 98 ? 17.915 -10.397 -24.123 1.00 90.31 98 GLU A CA 1
ATOM 751 C C . GLU A 1 98 ? 16.446 -10.840 -24.042 1.00 90.31 98 GLU A C 1
ATOM 753 O O . GLU A 1 98 ? 15.603 -10.306 -24.757 1.00 90.31 98 GLU A O 1
ATOM 758 N N . ASP A 1 99 ? 16.124 -11.757 -23.121 1.00 91.44 99 ASP A N 1
ATOM 759 C CA . ASP A 1 99 ? 14.809 -12.393 -23.022 1.00 91.44 99 ASP A CA 1
ATOM 760 C C . ASP A 1 99 ? 14.117 -12.107 -21.688 1.00 91.44 99 ASP A C 1
ATOM 762 O O . ASP A 1 99 ? 14.729 -12.176 -20.617 1.00 91.44 99 ASP A O 1
ATOM 766 N N . GLN A 1 100 ? 12.794 -11.932 -21.737 1.00 90.88 100 GLN A N 1
ATOM 767 C CA . GLN A 1 100 ? 11.956 -11.765 -20.547 1.00 90.88 100 GLN A CA 1
ATOM 768 C C . GLN A 1 100 ? 12.060 -12.949 -19.570 1.00 90.88 100 GLN A C 1
ATOM 770 O O . GLN A 1 100 ? 11.978 -12.755 -18.361 1.00 90.88 100 GLN A O 1
ATOM 775 N N . SER A 1 101 ? 12.258 -14.175 -20.065 1.00 92.06 101 SER A N 1
ATOM 776 C CA . SER A 1 101 ? 12.360 -15.381 -19.225 1.00 92.06 101 SER A CA 1
ATOM 777 C C . SER A 1 101 ? 13.611 -15.410 -18.341 1.00 92.06 101 SER A C 1
ATOM 779 O O . SER A 1 101 ? 13.634 -16.126 -17.343 1.00 92.06 101 SER A O 1
ATOM 781 N N . LYS A 1 102 ? 14.642 -14.634 -18.698 1.00 90.88 102 LYS A N 1
ATOM 782 C CA . LYS A 1 102 ? 15.887 -14.470 -17.932 1.00 90.88 102 LYS A CA 1
ATOM 783 C C . LYS A 1 102 ? 15.866 -13.213 -17.059 1.00 90.88 102 LYS A C 1
ATOM 785 O O . LYS A 1 102 ? 16.828 -12.954 -16.333 1.00 90.88 102 LYS A O 1
ATOM 790 N N . ALA A 1 103 ? 14.806 -12.410 -17.155 1.00 93.00 103 ALA A N 1
ATOM 791 C CA . ALA A 1 103 ? 14.657 -11.212 -16.355 1.00 93.00 103 ALA A CA 1
ATOM 792 C C . ALA A 1 103 ? 14.415 -11.590 -14.892 1.00 93.00 103 ALA A C 1
ATOM 794 O O . ALA A 1 103 ? 13.625 -12.483 -14.582 1.00 93.00 103 ALA A O 1
ATOM 795 N N . GLY A 1 104 ? 15.060 -10.859 -13.990 1.00 90.62 104 GLY A N 1
ATOM 796 C CA . GLY A 1 104 ? 14.704 -10.894 -12.585 1.00 90.62 104 GLY A CA 1
ATOM 797 C C . GLY A 1 104 ? 13.275 -10.402 -12.389 1.00 90.62 104 GLY A C 1
ATOM 798 O O . GLY A 1 104 ? 12.771 -9.588 -13.168 1.00 90.62 104 GLY A O 1
ATOM 799 N N . LEU A 1 105 ? 12.620 -10.874 -11.336 1.00 89.12 105 LEU A N 1
ATOM 800 C CA . LEU A 1 105 ? 11.247 -10.487 -11.031 1.00 89.12 105 LEU A CA 1
ATOM 801 C C . LEU A 1 105 ? 11.215 -9.387 -9.977 1.00 89.12 105 LEU A C 1
ATOM 803 O O . LEU A 1 105 ? 12.041 -9.326 -9.067 1.00 89.12 105 LEU A O 1
ATOM 807 N N . THR A 1 106 ? 10.252 -8.485 -10.105 1.00 86.81 106 THR A N 1
ATOM 808 C CA . THR A 1 106 ? 10.116 -7.358 -9.197 1.00 86.81 106 THR A CA 1
ATOM 809 C C . THR A 1 106 ? 8.673 -6.925 -9.020 1.00 86.81 106 THR A C 1
ATOM 811 O O . THR A 1 106 ? 7.769 -7.331 -9.748 1.00 86.81 106 THR A O 1
ATOM 814 N N . TYR A 1 107 ? 8.457 -6.093 -8.015 1.00 85.75 107 TYR A N 1
ATOM 815 C CA . TYR A 1 107 ? 7.169 -5.476 -7.775 1.00 85.75 107 TYR A CA 1
ATOM 816 C C . TYR A 1 107 ? 6.957 -4.273 -8.682 1.00 85.75 107 TYR A C 1
ATOM 818 O O . TYR A 1 107 ? 7.887 -3.697 -9.246 1.00 85.75 107 TYR A O 1
ATOM 826 N N . GLN A 1 108 ? 5.713 -3.834 -8.757 1.00 82.75 108 GLN A N 1
ATOM 827 C CA . GLN A 1 108 ? 5.398 -2.540 -9.310 1.00 82.75 108 GLN A CA 1
ATOM 828 C C . GLN A 1 108 ? 5.808 -1.439 -8.332 1.00 82.75 108 GLN A C 1
ATOM 830 O O . GLN A 1 108 ? 5.472 -1.457 -7.145 1.00 82.75 108 GLN A O 1
ATOM 835 N N . TYR A 1 109 ? 6.520 -0.452 -8.862 1.00 76.31 109 TYR A N 1
ATOM 836 C CA . TYR A 1 109 ? 6.959 0.717 -8.118 1.00 76.31 109 TYR A CA 1
ATOM 837 C C . TYR A 1 109 ? 6.463 1.986 -8.791 1.00 76.31 109 TYR A C 1
ATOM 839 O O . TYR A 1 109 ? 6.427 2.087 -10.018 1.00 76.31 109 TYR A O 1
ATOM 847 N N . VAL A 1 110 ? 6.115 2.972 -7.970 1.00 74.00 110 VAL A N 1
ATOM 848 C CA . VAL A 1 110 ? 5.909 4.348 -8.417 1.00 74.00 110 VAL A CA 1
ATOM 849 C C . VAL A 1 110 ? 7.188 5.113 -8.115 1.00 74.00 110 VAL A C 1
ATOM 851 O O . VAL A 1 110 ? 7.788 4.920 -7.058 1.00 74.00 110 VAL A O 1
ATOM 854 N N . LYS A 1 111 ? 7.636 5.948 -9.051 1.00 77.00 111 LYS A N 1
ATOM 855 C CA . LYS A 1 111 ? 8.791 6.821 -8.841 1.00 77.00 111 LYS A CA 1
ATOM 856 C C . LYS A 1 111 ? 8.326 8.212 -8.416 1.00 77.00 111 LYS A C 1
ATOM 858 O O . LYS A 1 111 ? 7.304 8.686 -8.909 1.00 77.00 111 LYS A O 1
ATOM 863 N N . ASN A 1 112 ? 9.048 8.859 -7.504 1.00 76.62 112 ASN A N 1
ATOM 864 C CA . ASN A 1 112 ? 8.832 10.273 -7.189 1.00 76.62 112 ASN A CA 1
ATOM 865 C C . ASN A 1 112 ? 9.419 11.183 -8.287 1.00 76.62 112 ASN A C 1
ATOM 867 O O . ASN A 1 112 ? 9.917 10.715 -9.311 1.00 76.62 112 ASN A O 1
ATOM 871 N N . GLN A 1 113 ? 9.354 12.500 -8.075 1.00 72.12 113 GLN A N 1
ATOM 872 C CA . GLN A 1 113 ? 9.910 13.498 -8.999 1.00 72.12 113 GLN A CA 1
ATOM 873 C C . GLN A 1 113 ? 11.422 13.360 -9.208 1.00 72.12 113 GLN A C 1
ATOM 875 O O . GLN A 1 113 ? 11.907 13.619 -10.303 1.00 72.12 113 GLN A O 1
ATOM 880 N N . ALA A 1 114 ? 12.153 12.905 -8.190 1.00 76.44 114 ALA A N 1
ATOM 881 C CA . ALA A 1 114 ? 13.586 12.641 -8.267 1.00 76.44 114 ALA A CA 1
ATOM 882 C C . ALA A 1 114 ? 13.917 11.298 -8.954 1.00 76.44 114 ALA A C 1
ATOM 884 O O . ALA A 1 114 ? 15.082 10.929 -9.068 1.00 76.44 114 ALA A O 1
ATOM 885 N N . GLY A 1 115 ? 12.909 10.549 -9.419 1.00 72.50 115 GLY A N 1
ATOM 886 C CA . GLY A 1 115 ? 13.086 9.232 -10.032 1.00 72.50 115 GLY A CA 1
ATOM 887 C C . GLY A 1 115 ? 13.316 8.101 -9.023 1.00 72.50 115 GLY A C 1
ATOM 888 O O . GLY A 1 115 ? 13.554 6.959 -9.427 1.00 72.50 115 GLY A O 1
ATOM 889 N N . GLU A 1 116 ? 13.215 8.392 -7.728 1.00 76.88 116 GLU A N 1
ATOM 890 C CA . GLU A 1 116 ? 13.418 7.431 -6.650 1.00 76.88 116 GLU A CA 1
ATOM 891 C C . GLU A 1 116 ? 12.172 6.570 -6.462 1.00 76.88 116 GLU A C 1
ATOM 893 O O . GLU A 1 116 ? 11.039 7.041 -6.575 1.00 76.88 116 GLU A O 1
ATOM 898 N N . VAL A 1 117 ? 12.382 5.295 -6.148 1.00 78.31 117 VAL A N 1
ATOM 899 C CA . VAL A 1 117 ? 11.300 4.351 -5.870 1.00 78.31 117 VAL A CA 1
ATOM 900 C C . VAL A 1 117 ? 10.585 4.730 -4.574 1.00 78.31 117 VAL A C 1
ATOM 902 O O . VAL A 1 117 ? 11.207 4.863 -3.523 1.00 78.31 117 VAL A O 1
ATOM 905 N N . VAL A 1 118 ? 9.259 4.828 -4.643 1.00 78.25 118 VAL A N 1
ATOM 906 C CA . VAL A 1 118 ? 8.380 5.054 -3.495 1.00 78.25 118 VAL A CA 1
ATOM 907 C C . VAL A 1 118 ? 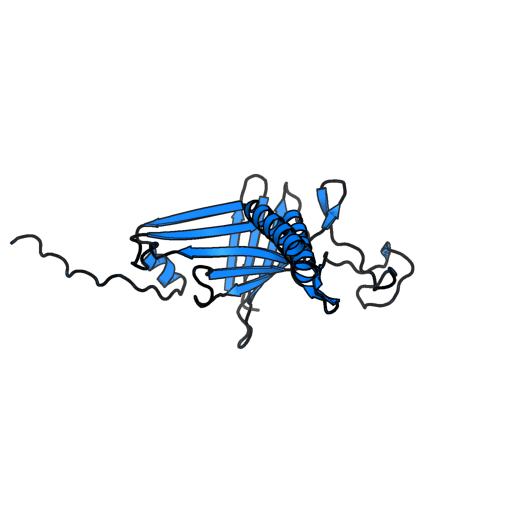7.516 3.823 -3.263 1.00 78.25 118 VAL A C 1
ATOM 909 O O . VAL A 1 118 ? 6.975 3.222 -4.195 1.00 78.25 118 VAL A O 1
ATOM 912 N N . PHE A 1 119 ? 7.377 3.449 -1.995 1.00 83.00 119 PHE A N 1
ATOM 913 C CA . PHE A 1 119 ? 6.478 2.384 -1.574 1.00 83.00 119 PHE A CA 1
ATOM 914 C C . PHE A 1 119 ? 5.033 2.870 -1.496 1.00 83.00 119 PHE A C 1
ATOM 916 O O . PHE A 1 119 ? 4.753 3.966 -1.010 1.00 83.00 119 PHE A O 1
ATOM 923 N N . GLY A 1 120 ? 4.109 2.019 -1.934 1.00 84.12 120 GLY A N 1
ATOM 924 C CA . GLY A 1 120 ? 2.683 2.280 -1.849 1.00 84.12 120 GLY A CA 1
ATOM 925 C C . GLY A 1 120 ? 2.179 2.234 -0.413 1.00 84.12 120 GLY A C 1
ATOM 926 O O . GLY A 1 120 ? 2.571 1.362 0.363 1.00 84.12 120 GLY A O 1
ATOM 927 N N . SER A 1 121 ? 1.310 3.177 -0.047 1.00 85.19 121 SER A N 1
ATOM 928 C CA . SER A 1 121 ? 0.682 3.216 1.276 1.00 85.19 121 SER A CA 1
ATOM 929 C C . SER A 1 121 ? -0.548 2.307 1.315 1.00 85.19 121 SER A C 1
ATOM 931 O O . SER A 1 121 ? -1.620 2.702 0.868 1.00 85.19 121 SER A O 1
ATOM 933 N N . TYR A 1 122 ? -0.417 1.127 1.917 1.00 79.38 122 TYR A N 1
ATOM 934 C CA . TYR A 1 122 ? -1.498 0.138 2.008 1.00 79.38 122 TYR A CA 1
ATOM 935 C C . TYR A 1 122 ? -2.572 0.498 3.013 1.00 79.38 122 TYR A C 1
ATOM 937 O O . TYR A 1 122 ? -3.722 0.103 2.857 1.00 79.38 122 TYR A O 1
ATOM 945 N N . GLY A 1 123 ? -2.217 1.220 4.068 1.00 76.75 123 GLY A N 1
ATOM 946 C CA . GLY A 1 123 ? -3.198 1.466 5.101 1.00 76.75 123 GLY A CA 1
ATOM 947 C C . GLY A 1 123 ? -2.642 2.078 6.359 1.00 76.75 123 GLY A C 1
ATOM 948 O O . GLY A 1 123 ? -1.470 2.459 6.456 1.00 76.75 123 GLY A O 1
ATOM 949 N N . SER A 1 124 ? -3.529 2.179 7.336 1.00 79.44 124 SER A N 1
ATOM 950 C CA . SER A 1 124 ? -3.205 2.691 8.654 1.00 79.44 124 SER A CA 1
ATOM 951 C C . SER A 1 124 ? -4.183 2.197 9.696 1.00 79.44 124 SER A C 1
ATOM 953 O O . SER A 1 124 ? -5.372 2.062 9.411 1.00 79.44 124 SER A O 1
ATOM 955 N N . LEU A 1 125 ? -3.690 2.042 10.918 1.00 74.88 125 LEU A N 1
ATOM 956 C CA . LEU A 1 125 ? -4.533 2.000 12.099 1.00 74.88 125 LEU A CA 1
ATOM 957 C C . LEU A 1 125 ? -4.581 3.394 12.712 1.00 74.88 125 LEU A C 1
ATOM 959 O O . LEU A 1 125 ? -3.539 4.003 12.959 1.00 74.88 125 LEU A O 1
ATOM 963 N N . SER A 1 126 ? -5.790 3.865 12.981 1.00 76.31 126 SER A N 1
ATOM 964 C CA . SER A 1 126 ? -6.048 5.076 13.746 1.00 76.31 126 SER A CA 1
ATOM 965 C C . SER A 1 126 ? -6.681 4.719 15.085 1.00 76.31 126 SER A C 1
ATOM 967 O O . SER A 1 126 ? -7.551 3.854 15.155 1.00 76.31 126 SER A O 1
ATOM 969 N N . VAL A 1 127 ? -6.250 5.399 16.140 1.00 72.38 127 VAL A N 1
ATOM 970 C CA . VAL A 1 127 ? -6.753 5.283 17.507 1.00 72.38 127 VAL A CA 1
ATOM 971 C C . VAL A 1 127 ? -7.318 6.644 17.886 1.00 72.38 127 VAL A C 1
ATOM 973 O O . VAL A 1 127 ? -6.585 7.629 17.919 1.00 72.38 127 VAL A O 1
ATOM 976 N N . ASN A 1 128 ? -8.617 6.715 18.160 1.00 73.44 128 ASN A N 1
ATOM 977 C CA . ASN A 1 128 ? -9.254 7.928 18.649 1.00 73.44 128 ASN A CA 1
ATOM 978 C C . ASN A 1 128 ? -9.816 7.711 20.056 1.00 73.44 128 ASN A C 1
ATOM 980 O O . ASN A 1 128 ? -10.696 6.875 20.276 1.00 73.44 128 ASN A O 1
ATOM 984 N N . ASN A 1 129 ? -9.299 8.487 20.999 1.00 71.44 129 ASN A N 1
ATOM 985 C CA . ASN A 1 129 ? -9.695 8.516 22.403 1.00 71.44 129 ASN A CA 1
ATOM 986 C C . ASN A 1 129 ? -10.176 9.910 22.845 1.00 71.44 129 ASN A C 1
ATOM 988 O O . ASN A 1 129 ? -10.345 10.142 24.042 1.00 71.44 129 ASN A O 1
ATOM 992 N N . LEU A 1 130 ? -10.385 10.833 21.899 1.00 71.12 130 LEU A N 1
ATOM 993 C CA . LEU A 1 130 ? -10.819 12.200 22.160 1.00 71.12 130 LEU A CA 1
ATOM 994 C C . LEU A 1 130 ? -12.111 12.519 21.401 1.00 71.12 130 LEU A C 1
ATOM 996 O O . LEU A 1 130 ? -12.351 12.085 20.271 1.00 71.12 130 LEU A O 1
ATOM 1000 N N . LYS A 1 131 ? -12.972 13.306 22.040 1.00 71.06 131 LYS A N 1
ATOM 1001 C CA . LYS A 1 131 ? -14.109 13.951 21.387 1.00 71.06 131 LYS A CA 1
ATOM 1002 C C . LYS A 1 131 ? -13.619 15.145 20.559 1.00 71.06 131 LYS A C 1
ATOM 1004 O O . LYS A 1 131 ? -12.470 15.564 20.659 1.00 71.06 131 LYS A O 1
ATOM 1009 N N . LYS A 1 132 ? -14.522 15.737 19.767 1.00 77.19 132 LYS A N 1
ATOM 1010 C CA . LYS A 1 132 ? -14.234 16.943 18.964 1.00 77.19 132 LYS A CA 1
ATOM 1011 C C . LYS A 1 132 ? -13.750 18.138 19.801 1.00 77.19 132 LYS A C 1
ATOM 1013 O O . LYS A 1 132 ? -13.050 18.987 19.271 1.00 77.19 132 LYS A O 1
ATOM 1018 N N . ASP A 1 133 ? -14.123 18.195 21.077 1.00 77.88 133 ASP A N 1
ATOM 1019 C CA . ASP A 1 133 ? -13.720 19.228 22.039 1.00 77.88 133 ASP A CA 1
ATOM 1020 C C . ASP A 1 133 ? -12.407 18.898 22.783 1.00 77.88 133 ASP A C 1
ATOM 1022 O O . ASP A 1 133 ? -12.076 19.556 23.764 1.00 77.88 133 ASP A O 1
ATOM 1026 N N . ASN A 1 134 ? -11.660 17.879 22.336 1.00 70.56 134 ASN A N 1
ATOM 1027 C CA . ASN A 1 134 ? -10.441 17.358 22.968 1.00 70.56 134 ASN A CA 1
ATOM 1028 C C . ASN A 1 134 ? -10.625 16.769 24.376 1.00 70.56 134 ASN A C 1
ATOM 1030 O O . ASN A 1 134 ? -9.637 16.490 25.058 1.00 70.56 134 ASN A O 1
ATOM 1034 N N . THR A 1 135 ? -11.858 16.515 24.820 1.00 74.38 135 THR A N 1
ATOM 1035 C CA . THR A 1 135 ? -12.089 15.768 26.063 1.00 74.38 135 THR A CA 1
ATOM 1036 C C . THR A 1 135 ? -11.974 14.256 25.828 1.00 74.38 135 THR A C 1
ATOM 1038 O O . THR A 1 135 ? -12.335 13.777 24.747 1.00 74.38 135 THR A O 1
ATOM 1041 N N . PRO A 1 136 ? -11.509 13.465 26.816 1.00 64.25 136 PRO A N 1
ATOM 1042 C CA . PRO A 1 136 ? -11.443 12.013 26.682 1.00 64.25 136 PRO A CA 1
ATOM 1043 C C . PRO A 1 136 ? -12.806 11.368 26.390 1.00 64.25 136 PRO A C 1
ATOM 1045 O O . PRO A 1 136 ? -13.837 11.714 26.980 1.00 64.25 136 PRO A O 1
ATOM 1048 N N . THR A 1 137 ? -12.829 10.389 25.488 1.00 64.62 137 THR A N 1
ATOM 1049 C CA . THR A 1 137 ? -14.002 9.541 25.253 1.00 64.62 137 THR A CA 1
ATOM 1050 C C . THR A 1 137 ? -14.089 8.431 26.302 1.00 64.62 137 THR A C 1
ATOM 1052 O O . THR A 1 137 ? -13.087 7.931 26.802 1.00 64.62 137 THR A O 1
ATOM 1055 N N . LYS A 1 138 ? -15.310 7.962 26.603 1.00 64.88 138 LYS A N 1
ATOM 1056 C CA . LYS A 1 138 ? -15.530 6.773 27.459 1.00 64.88 138 LYS A CA 1
ATOM 1057 C C . LYS A 1 138 ? -15.124 5.451 26.782 1.00 64.88 138 LYS A C 1
ATOM 1059 O O . LYS A 1 138 ? -15.263 4.376 27.363 1.00 64.88 138 LYS A O 1
ATOM 1064 N N . SER A 1 139 ? -14.728 5.490 25.516 1.00 58.72 139 SER A N 1
ATOM 1065 C CA . SER A 1 139 ? -14.398 4.315 24.708 1.00 58.72 139 SER A CA 1
ATOM 1066 C C . SER A 1 139 ? -13.330 4.685 23.698 1.00 58.72 139 SER A C 1
ATOM 1068 O O . SER A 1 139 ? -13.372 5.788 23.151 1.00 58.72 139 SER A O 1
ATOM 1070 N N . THR A 1 140 ? -12.402 3.771 23.439 1.00 64.69 140 THR A N 1
ATOM 1071 C CA . THR A 1 140 ? -11.396 3.966 22.395 1.00 64.69 140 THR A CA 1
ATOM 1072 C C . THR A 1 140 ? -11.933 3.434 21.080 1.00 64.69 140 THR A C 1
ATOM 1074 O O . THR A 1 140 ? -12.386 2.289 21.010 1.00 64.69 140 THR A O 1
ATOM 1077 N N . TYR A 1 141 ? -11.868 4.260 20.043 1.00 66.69 141 TYR A N 1
ATOM 1078 C CA . TYR A 1 141 ? -12.232 3.879 18.689 1.00 66.69 141 TYR A CA 1
ATOM 1079 C C . TYR A 1 141 ? -10.970 3.518 17.919 1.00 66.69 141 TYR A C 1
ATOM 1081 O O . TYR A 1 141 ? -10.082 4.350 17.741 1.00 66.69 141 TYR A O 1
ATOM 1089 N N . LEU A 1 142 ? -10.894 2.270 17.477 1.00 63.94 142 LEU A N 1
ATOM 1090 C CA . LEU A 1 142 ? -9.858 1.789 16.578 1.00 63.94 142 LEU A CA 1
ATOM 1091 C C . LEU A 1 142 ? -10.443 1.724 15.176 1.00 63.94 142 LEU A C 1
ATOM 1093 O O . LEU A 1 142 ? -11.468 1.079 14.979 1.00 63.94 142 LEU A O 1
ATOM 1097 N N . THR A 1 143 ? -9.789 2.355 14.210 1.00 66.81 143 THR A N 1
ATOM 1098 C CA . THR A 1 143 ? -10.179 2.286 12.802 1.00 66.81 143 THR A CA 1
ATOM 1099 C C . THR A 1 143 ? -8.988 1.824 11.987 1.00 66.81 143 THR A C 1
ATOM 1101 O O . THR A 1 143 ? -8.020 2.565 11.810 1.00 66.81 143 THR A O 1
ATOM 1104 N N . LEU A 1 144 ? -9.061 0.595 11.493 1.00 68.62 144 LEU A N 1
ATOM 1105 C CA . LEU A 1 144 ? -8.138 0.076 10.498 1.00 68.62 144 LEU A CA 1
ATOM 1106 C C . LEU A 1 144 ? -8.694 0.394 9.111 1.00 68.62 144 LEU A C 1
ATOM 1108 O O . LEU A 1 144 ? -9.862 0.121 8.845 1.00 68.62 144 LEU A O 1
ATOM 1112 N N . ASN A 1 145 ? -7.850 0.950 8.248 1.00 77.94 145 ASN A N 1
ATOM 1113 C CA . ASN A 1 145 ? -8.100 1.055 6.815 1.00 77.94 145 ASN A CA 1
ATOM 1114 C C . ASN A 1 145 ? -7.027 0.257 6.075 1.00 77.94 145 ASN A C 1
ATOM 1116 O O . ASN A 1 145 ? -5.837 0.506 6.305 1.00 77.94 145 ASN A O 1
ATOM 1120 N N . LEU A 1 146 ? -7.436 -0.657 5.197 1.00 72.75 146 LEU A N 1
ATOM 1121 C CA . LEU A 1 146 ? -6.542 -1.431 4.340 1.00 72.75 146 LEU A CA 1
ATOM 1122 C C . LEU A 1 146 ? -7.023 -1.379 2.885 1.00 72.75 146 LEU A C 1
ATOM 1124 O O . LEU A 1 146 ? -8.176 -1.669 2.585 1.00 72.75 146 LEU A O 1
ATOM 1128 N N . MET A 1 147 ? -6.128 -1.011 1.976 1.00 78.38 147 MET A N 1
ATOM 1129 C CA . MET A 1 147 ? -6.398 -0.871 0.547 1.00 78.38 147 MET A CA 1
ATOM 1130 C C . MET A 1 147 ? -5.884 -2.084 -0.236 1.00 78.38 147 MET A C 1
ATOM 1132 O O . MET A 1 147 ? -4.898 -2.718 0.147 1.00 78.38 147 MET A O 1
ATOM 1136 N N . SER A 1 148 ? -6.531 -2.379 -1.365 1.00 77.06 148 SER A N 1
ATOM 1137 C CA . SER A 1 148 ? -6.042 -3.368 -2.331 1.00 77.06 148 SER A CA 1
ATOM 1138 C C . SER A 1 148 ? -4.804 -2.852 -3.079 1.00 77.06 148 SER A C 1
ATOM 1140 O O . SER A 1 148 ? -4.648 -1.642 -3.244 1.00 77.06 148 SER A O 1
ATOM 1142 N N . ASP A 1 149 ? -3.951 -3.738 -3.609 1.00 80.75 149 ASP A N 1
ATOM 1143 C CA . ASP A 1 149 ? -2.791 -3.343 -4.430 1.00 80.75 149 ASP A CA 1
ATOM 1144 C C . ASP A 1 149 ? -3.185 -2.414 -5.600 1.00 80.75 149 ASP A C 1
ATOM 1146 O O . ASP A 1 149 ? -2.484 -1.444 -5.896 1.00 80.75 149 ASP A O 1
ATOM 1150 N N . LYS A 1 150 ? -4.352 -2.656 -6.220 1.00 81.44 150 LYS A N 1
ATOM 1151 C CA . LYS A 1 150 ? -4.899 -1.825 -7.304 1.00 81.44 150 LYS A CA 1
ATOM 1152 C C . LYS A 1 150 ? -5.206 -0.406 -6.829 1.00 81.44 150 LYS A C 1
ATOM 1154 O O . LYS A 1 150 ? -4.812 0.558 -7.484 1.00 81.44 150 LYS A O 1
ATOM 1159 N N . ASP A 1 151 ? -5.892 -0.273 -5.697 1.00 84.69 151 ASP A N 1
ATOM 1160 C CA . ASP A 1 151 ? -6.248 1.040 -5.157 1.00 84.69 151 ASP A CA 1
ATOM 1161 C C . ASP A 1 151 ? -5.011 1.787 -4.650 1.00 84.69 151 ASP A C 1
ATOM 1163 O O . ASP A 1 151 ? -4.921 3.004 -4.814 1.00 84.69 151 ASP A O 1
ATOM 1167 N N . VAL A 1 152 ? -4.032 1.068 -4.088 1.00 85.75 152 VAL A N 1
ATOM 1168 C CA . VAL A 1 152 ? -2.735 1.634 -3.700 1.00 85.75 152 VAL A CA 1
ATOM 1169 C C . VAL A 1 152 ? -2.019 2.198 -4.924 1.00 85.75 152 VAL A C 1
ATOM 1171 O O . VAL A 1 152 ? -1.599 3.354 -4.898 1.00 85.75 152 VAL A O 1
ATOM 1174 N N . LEU A 1 153 ? -1.934 1.442 -6.023 1.00 85.81 153 LEU A N 1
ATOM 1175 C CA . LEU A 1 153 ? -1.315 1.920 -7.260 1.00 85.81 153 LEU A CA 1
ATOM 1176 C C . LEU A 1 153 ? -1.995 3.186 -7.791 1.00 85.81 153 LEU A C 1
ATOM 1178 O O . LEU A 1 153 ? -1.316 4.154 -8.139 1.00 85.81 153 LEU A O 1
ATOM 1182 N N . SER A 1 154 ? -3.328 3.192 -7.849 1.00 87.31 154 SER A N 1
ATOM 1183 C CA . SER A 1 154 ? -4.098 4.364 -8.272 1.00 87.31 154 SER A CA 1
ATOM 1184 C C . SER A 1 154 ? -3.846 5.566 -7.360 1.00 87.31 154 SER A C 1
ATOM 1186 O O . SER A 1 154 ? -3.581 6.660 -7.854 1.00 87.31 154 SER A O 1
ATOM 1188 N N . ALA A 1 155 ? -3.860 5.371 -6.040 1.00 88.50 155 ALA A N 1
ATOM 1189 C CA . ALA A 1 155 ? -3.606 6.435 -5.076 1.00 88.50 155 ALA A CA 1
ATOM 1190 C C . ALA A 1 155 ? -2.191 7.021 -5.214 1.00 88.50 155 ALA A C 1
ATOM 1192 O O . ALA A 1 155 ? -2.029 8.240 -5.188 1.00 88.50 155 ALA A O 1
ATOM 1193 N N . GLU A 1 156 ? -1.165 6.190 -5.398 1.00 87.38 156 GLU A N 1
ATOM 1194 C CA . GLU A 1 156 ? 0.202 6.684 -5.587 1.00 87.38 156 GLU A CA 1
ATOM 1195 C C . GLU A 1 156 ? 0.371 7.436 -6.916 1.00 87.38 156 GLU A C 1
ATOM 1197 O O . GLU A 1 156 ? 1.048 8.464 -6.956 1.00 87.38 156 GLU A O 1
ATOM 1202 N N . ARG A 1 157 ? -0.311 7.005 -7.987 1.00 87.56 157 ARG A N 1
ATOM 1203 C CA . ARG A 1 157 ? -0.349 7.749 -9.259 1.00 87.56 157 ARG A CA 1
ATOM 1204 C C . ARG A 1 157 ? -1.002 9.120 -9.099 1.00 87.56 157 ARG A C 1
ATOM 1206 O O . ARG A 1 157 ? -0.413 10.108 -9.531 1.00 87.56 157 ARG A O 1
ATOM 1213 N N . PHE A 1 158 ? -2.155 9.206 -8.433 1.00 90.06 158 PHE A N 1
ATOM 1214 C CA . PHE A 1 158 ? -2.809 10.495 -8.179 1.00 90.06 158 PHE A CA 1
ATOM 1215 C C . PHE A 1 158 ? -1.973 11.397 -7.274 1.00 90.06 158 PHE A C 1
ATOM 1217 O O . PHE A 1 158 ? -1.875 12.594 -7.528 1.00 90.06 158 PHE A O 1
ATOM 1224 N N . ARG A 1 159 ? -1.305 10.840 -6.255 1.00 87.88 159 ARG A N 1
ATOM 1225 C CA . ARG A 1 159 ? -0.369 11.598 -5.413 1.00 87.88 159 ARG A CA 1
ATOM 1226 C C . ARG A 1 159 ? 0.779 12.175 -6.245 1.00 87.88 159 ARG A C 1
ATOM 1228 O O . ARG A 1 159 ? 1.111 13.346 -6.081 1.00 87.88 159 ARG A O 1
ATOM 1235 N N . TYR A 1 160 ? 1.360 11.378 -7.142 1.00 86.38 160 TYR A N 1
ATOM 1236 C CA . TYR A 1 160 ? 2.399 11.849 -8.055 1.00 86.38 160 TYR A CA 1
ATOM 1237 C C . TYR A 1 160 ? 1.873 12.950 -8.986 1.00 86.38 160 TYR A C 1
ATOM 1239 O O . TYR A 1 160 ? 2.505 13.994 -9.114 1.00 86.38 160 TYR A O 1
ATOM 1247 N N . GLN A 1 161 ? 0.702 12.765 -9.596 1.00 87.75 161 GLN A N 1
ATOM 1248 C CA . GLN A 1 161 ? 0.098 13.758 -10.490 1.00 87.75 161 GLN A CA 1
ATOM 1249 C C . GLN A 1 161 ? -0.240 15.070 -9.766 1.00 87.75 161 GLN A C 1
ATOM 1251 O O . GLN A 1 161 ? 0.051 16.143 -10.289 1.00 87.75 161 GLN A O 1
ATOM 1256 N N . ALA A 1 162 ? -0.760 15.005 -8.537 1.00 88.81 162 ALA A N 1
ATOM 1257 C CA . ALA A 1 162 ? -1.010 16.180 -7.702 1.00 88.81 162 ALA A CA 1
ATOM 1258 C C . ALA A 1 162 ? 0.283 16.954 -7.391 1.00 88.81 162 ALA A C 1
ATOM 1260 O O . ALA A 1 162 ? 0.305 18.181 -7.474 1.00 88.81 162 ALA A O 1
ATOM 1261 N N . ALA A 1 163 ? 1.379 16.250 -7.080 1.00 86.31 163 ALA A N 1
ATOM 1262 C CA . ALA A 1 163 ? 2.681 16.872 -6.823 1.00 86.31 163 ALA A CA 1
ATOM 1263 C C . ALA A 1 163 ? 3.304 17.516 -8.078 1.00 86.31 163 ALA A C 1
ATOM 1265 O O . ALA A 1 163 ? 4.062 18.474 -7.958 1.00 86.31 163 ALA A O 1
ATOM 1266 N N . ASN A 1 164 ? 2.971 17.005 -9.268 1.00 85.25 164 ASN A N 1
ATOM 1267 C CA . ASN A 1 164 ? 3.467 17.471 -10.570 1.00 85.25 164 ASN A CA 1
ATOM 1268 C C . ASN A 1 164 ? 2.471 18.360 -11.330 1.00 85.25 164 ASN A C 1
ATOM 1270 O O . ASN A 1 164 ? 2.647 18.609 -12.521 1.00 85.25 164 ASN A O 1
ATOM 1274 N N . SER A 1 165 ? 1.397 18.798 -10.680 1.00 89.81 165 SER A N 1
ATOM 1275 C CA . SER A 1 165 ? 0.377 19.613 -11.335 1.00 89.81 165 SER A CA 1
ATOM 1276 C C . SER A 1 165 ? 0.911 21.005 -11.652 1.00 89.81 165 SER A C 1
ATOM 1278 O O . SER A 1 165 ? 1.507 21.654 -10.794 1.00 89.81 165 SER A O 1
ATOM 1280 N N . ALA A 1 166 ? 0.661 21.475 -12.875 1.00 89.62 166 ALA A N 1
ATOM 1281 C CA . ALA A 1 166 ? 1.102 22.795 -13.320 1.00 89.62 166 ALA A CA 1
ATOM 1282 C C . ALA A 1 166 ? 0.221 23.924 -12.760 1.00 89.62 166 ALA A C 1
ATOM 1284 O O . ALA A 1 166 ? 0.676 25.062 -12.663 1.00 89.62 166 ALA A O 1
ATOM 1285 N N . THR A 1 167 ? -1.029 23.618 -12.389 1.00 93.50 167 THR A N 1
ATOM 1286 C CA . THR A 1 167 ? -1.983 24.601 -11.857 1.00 93.50 167 THR A CA 1
ATOM 1287 C C . THR A 1 167 ? -2.639 24.139 -10.548 1.00 93.50 167 THR A C 1
ATOM 1289 O O . THR A 1 167 ? -2.733 22.929 -10.293 1.00 93.50 167 THR A O 1
ATOM 1292 N N . PRO A 1 168 ? -3.129 25.077 -9.712 1.00 94.19 168 PRO A N 1
ATOM 1293 C CA . PRO A 1 168 ? -3.881 24.751 -8.499 1.00 94.19 168 PRO A CA 1
ATOM 1294 C C . PRO A 1 168 ? -5.140 23.914 -8.761 1.00 94.19 168 PRO A C 1
ATOM 1296 O O . PRO A 1 168 ? -5.461 23.029 -7.972 1.00 94.19 168 PRO A O 1
ATOM 1299 N N . GLU A 1 169 ? -5.833 24.141 -9.878 1.00 94.31 169 GLU A N 1
ATOM 1300 C CA . GLU A 1 169 ? -7.059 23.421 -10.244 1.00 94.31 169 GLU A CA 1
ATOM 1301 C C . GLU A 1 169 ? -6.760 21.960 -10.591 1.00 94.31 169 GLU A C 1
ATOM 1303 O O . GLU A 1 169 ? -7.464 21.055 -10.142 1.00 94.31 169 GLU A O 1
ATOM 1308 N N . GLN A 1 170 ? -5.680 21.713 -11.342 1.00 91.25 170 GLN A N 1
ATOM 1309 C CA . GLN A 1 170 ? -5.211 20.356 -11.636 1.00 91.25 170 GLN A CA 1
ATOM 1310 C C . GLN A 1 170 ? -4.803 19.626 -10.355 1.00 91.25 170 GLN A C 1
ATOM 1312 O O . GLN A 1 170 ? -5.186 18.473 -10.148 1.00 91.25 170 GLN A O 1
ATOM 1317 N N . LYS A 1 171 ? -4.084 20.316 -9.463 1.00 93.38 171 LYS A N 1
ATOM 1318 C CA . LYS A 1 171 ? -3.699 19.761 -8.165 1.00 93.38 171 LYS A CA 1
ATOM 1319 C C . LYS A 1 171 ? -4.930 19.366 -7.351 1.00 93.38 171 LYS A C 1
ATOM 1321 O O . LYS A 1 171 ? -5.014 18.226 -6.901 1.00 93.38 171 LYS A O 1
ATOM 1326 N N . ALA A 1 172 ? -5.906 20.267 -7.227 1.00 93.81 172 ALA A N 1
ATOM 1327 C CA . ALA A 1 172 ? -7.148 20.014 -6.501 1.00 93.81 172 ALA A CA 1
ATOM 1328 C C . ALA A 1 172 ? -7.946 18.845 -7.105 1.00 93.81 172 ALA A C 1
ATOM 1330 O O . ALA A 1 172 ? -8.496 18.028 -6.366 1.00 93.81 172 ALA A O 1
ATOM 1331 N N . HIS A 1 173 ? -7.969 18.717 -8.436 1.00 94.38 173 HIS A N 1
ATOM 1332 C CA . HIS A 1 173 ? -8.597 17.586 -9.120 1.00 94.38 173 HIS A CA 1
ATOM 1333 C C . HIS A 1 173 ? -7.969 16.243 -8.712 1.00 94.38 173 HIS A C 1
ATOM 1335 O O . HIS A 1 173 ? -8.682 15.331 -8.284 1.00 94.38 173 HIS A O 1
ATOM 1341 N N . TYR A 1 174 ? -6.641 16.119 -8.788 1.00 92.38 174 TYR A N 1
ATOM 1342 C CA . TYR A 1 174 ? -5.956 14.880 -8.405 1.00 92.38 174 TYR A CA 1
ATOM 1343 C C . TYR A 1 174 ? -6.019 14.614 -6.897 1.00 92.38 174 TYR A C 1
ATOM 1345 O O . TYR A 1 174 ? -6.137 13.460 -6.485 1.00 92.38 174 TYR A O 1
ATOM 1353 N N . GLU A 1 175 ? -6.001 15.652 -6.059 1.00 93.00 175 GLU A N 1
ATOM 1354 C CA . GLU A 1 175 ? -6.208 15.521 -4.612 1.00 93.00 175 GLU A CA 1
ATOM 1355 C C . GLU A 1 175 ? -7.615 15.007 -4.277 1.00 93.00 175 GLU A C 1
ATOM 1357 O O . GLU A 1 175 ? -7.765 14.153 -3.397 1.00 93.00 175 GLU A O 1
ATOM 1362 N N . ALA A 1 176 ? -8.641 15.446 -5.012 1.00 93.06 176 ALA A N 1
ATOM 1363 C CA . ALA A 1 176 ? -9.993 14.917 -4.877 1.00 93.06 176 ALA A CA 1
ATOM 1364 C C . ALA A 1 176 ? -10.058 13.433 -5.275 1.00 93.06 176 ALA A C 1
ATOM 1366 O O . ALA A 1 176 ? -10.574 12.616 -4.511 1.00 93.06 176 ALA A O 1
ATOM 1367 N N . GLN A 1 177 ? -9.464 13.048 -6.411 1.00 93.25 177 GLN A N 1
ATOM 1368 C CA . GLN A 1 177 ? -9.418 11.641 -6.840 1.00 93.25 177 GLN A CA 1
ATOM 1369 C C . GLN A 1 177 ? -8.620 10.751 -5.879 1.00 93.25 177 GLN A C 1
ATOM 1371 O O . GLN A 1 177 ? -9.015 9.613 -5.600 1.00 93.25 177 GLN A O 1
ATOM 1376 N N . LEU A 1 178 ? -7.528 11.273 -5.319 1.00 90.25 178 LEU A N 1
ATOM 1377 C CA . LEU A 1 178 ? -6.760 10.615 -4.267 1.00 90.25 178 LEU A CA 1
ATOM 1378 C C . LEU A 1 178 ? -7.614 10.383 -3.015 1.00 90.25 178 LEU A C 1
ATOM 1380 O O . LEU A 1 178 ? -7.592 9.286 -2.454 1.00 90.25 178 LEU A O 1
ATOM 1384 N N . SER A 1 179 ? -8.364 11.399 -2.581 1.00 87.69 179 SER A N 1
ATOM 1385 C CA . SER A 1 179 ? -9.267 11.309 -1.430 1.00 87.69 179 SER A CA 1
ATOM 1386 C C . SER A 1 179 ? -10.342 10.241 -1.644 1.00 87.69 179 SER A C 1
ATOM 1388 O O . SER A 1 179 ? -10.496 9.354 -0.805 1.00 87.69 179 SER A O 1
ATOM 1390 N N . GLU A 1 180 ? -11.010 10.248 -2.801 1.00 88.31 180 GLU A N 1
ATOM 1391 C CA . GLU A 1 180 ? -12.024 9.245 -3.152 1.00 88.31 180 GLU A CA 1
ATOM 1392 C C . GLU A 1 180 ? -11.443 7.830 -3.241 1.00 88.31 180 GLU A C 1
ATOM 1394 O O . GLU A 1 180 ? -12.039 6.877 -2.748 1.00 88.31 180 GLU A O 1
ATOM 1399 N N . THR A 1 181 ? -10.243 7.673 -3.803 1.00 86.00 181 THR A N 1
ATOM 1400 C CA . THR A 1 181 ? -9.586 6.359 -3.889 1.00 86.00 181 THR A CA 1
ATOM 1401 C C . THR A 1 181 ? -9.265 5.802 -2.503 1.00 86.00 181 THR A C 1
ATOM 1403 O O . THR A 1 181 ? -9.482 4.620 -2.249 1.00 86.00 181 THR A O 1
ATOM 1406 N N . ARG A 1 182 ? -8.816 6.643 -1.565 1.00 79.25 182 ARG A N 1
ATOM 1407 C CA . ARG A 1 182 ? -8.525 6.209 -0.187 1.00 79.25 182 ARG A CA 1
ATOM 1408 C C . ARG A 1 182 ? -9.761 5.775 0.596 1.00 79.25 182 ARG A C 1
ATOM 1410 O O . ARG A 1 182 ? -9.607 4.990 1.527 1.00 79.25 182 ARG A O 1
ATOM 1417 N N . LYS A 1 183 ? -10.953 6.252 0.217 1.00 80.12 183 LYS A N 1
ATOM 1418 C CA . LYS A 1 183 ? -12.238 5.821 0.796 1.00 80.12 183 LYS A CA 1
ATOM 1419 C C . LYS A 1 183 ? -12.667 4.421 0.348 1.00 80.12 183 LYS A C 1
ATOM 1421 O O . LYS A 1 183 ? -13.585 3.871 0.941 1.00 80.12 183 LYS A O 1
ATOM 1426 N N . LYS A 1 184 ? -12.033 3.845 -0.680 1.00 76.25 184 LYS A N 1
ATOM 1427 C CA . LYS A 1 184 ? -12.346 2.491 -1.173 1.00 76.25 184 LYS A CA 1
ATOM 1428 C C . LYS A 1 184 ? -11.722 1.371 -0.343 1.00 76.25 184 LYS A C 1
ATOM 1430 O O . LYS A 1 184 ? -12.028 0.211 -0.591 1.00 76.25 184 LYS A O 1
ATOM 1435 N N . GLY A 1 185 ? -10.828 1.700 0.590 1.00 68.62 185 GLY A N 1
ATOM 1436 C CA . GLY A 1 185 ? -10.234 0.694 1.462 1.00 68.62 185 GLY A CA 1
ATOM 1437 C C . GLY A 1 185 ? -11.277 0.016 2.350 1.00 68.62 185 GLY A C 1
ATOM 1438 O O . GLY A 1 185 ? -12.350 0.559 2.617 1.00 68.62 185 GLY A O 1
ATOM 1439 N N . GLU A 1 186 ? -10.965 -1.194 2.799 1.00 63.19 186 GLU A N 1
ATOM 1440 C CA . GLU A 1 186 ? -11.789 -1.901 3.769 1.00 63.19 186 GLU A CA 1
ATOM 1441 C C . GLU A 1 186 ? -11.582 -1.277 5.150 1.00 63.19 186 GLU A C 1
ATOM 1443 O O . GLU A 1 186 ? -10.459 -1.206 5.664 1.00 63.19 186 GLU A O 1
ATOM 1448 N N . TYR A 1 187 ? -12.684 -0.825 5.751 1.00 61.50 187 TYR A N 1
ATOM 1449 C CA . TYR A 1 187 ? -12.684 -0.220 7.075 1.00 61.50 187 TYR A CA 1
ATOM 1450 C C . TYR A 1 187 ? -13.183 -1.209 8.113 1.00 61.50 187 TYR A C 1
ATOM 1452 O O . TYR A 1 187 ? -14.326 -1.660 8.068 1.00 61.50 187 TYR A O 1
ATOM 1460 N N . ILE A 1 188 ? -12.347 -1.466 9.112 1.00 53.81 188 ILE A N 1
ATOM 1461 C CA . ILE A 1 188 ? -12.750 -2.185 10.316 1.00 53.81 188 ILE A CA 1
ATOM 1462 C C . ILE A 1 188 ? -12.689 -1.193 11.466 1.00 53.81 188 ILE A C 1
ATOM 1464 O O . ILE A 1 188 ? -11.617 -0.699 11.820 1.00 53.81 188 ILE A O 1
ATOM 1468 N N . SER A 1 189 ? -13.856 -0.889 12.033 1.00 53.34 189 SER A N 1
ATOM 1469 C CA . SER A 1 189 ? -13.977 -0.022 13.201 1.00 53.34 189 SER A CA 1
ATOM 1470 C C . SER A 1 189 ? -14.392 -0.834 14.419 1.00 53.34 189 SER A C 1
ATOM 1472 O O . SER A 1 189 ? -15.409 -1.523 14.396 1.00 53.34 189 SER A O 1
ATOM 1474 N N . LEU A 1 190 ? -13.612 -0.733 15.490 1.00 49.34 190 LEU A N 1
ATOM 1475 C CA . LEU A 1 190 ? -13.883 -1.373 16.770 1.00 49.34 190 LEU A CA 1
ATOM 1476 C C . LEU A 1 190 ? -14.011 -0.294 17.842 1.00 49.34 190 LEU A C 1
ATOM 1478 O O . LEU A 1 190 ? -13.130 0.553 17.991 1.00 49.34 190 LEU A O 1
ATOM 1482 N N . ALA A 1 191 ? -15.105 -0.334 18.598 1.00 50.91 191 ALA A N 1
ATOM 1483 C CA . ALA A 1 191 ? -15.298 0.510 19.768 1.00 50.91 191 ALA A CA 1
ATOM 1484 C C . ALA A 1 191 ? -15.042 -0.327 21.022 1.00 50.91 191 ALA A C 1
ATOM 1486 O O . ALA A 1 191 ? -15.797 -1.252 21.322 1.00 50.91 191 ALA A O 1
ATOM 1487 N N . ILE A 1 192 ? -13.979 -0.011 21.761 1.00 56.16 192 ILE A N 1
ATOM 1488 C CA . ILE A 1 192 ? -13.640 -0.737 22.984 1.00 56.16 192 ILE A CA 1
ATOM 1489 C C . ILE A 1 192 ? -14.128 0.067 24.188 1.00 56.16 192 ILE A C 1
ATOM 1491 O O . ILE A 1 192 ? -13.535 1.080 24.577 1.00 56.16 192 ILE A O 1
ATOM 1495 N N . LYS A 1 193 ? -15.230 -0.393 24.789 1.00 54.78 193 LYS A N 1
ATOM 1496 C CA . LYS A 1 193 ? -15.748 0.133 26.057 1.00 54.78 193 LYS A CA 1
ATOM 1497 C C . LYS A 1 193 ? -14.825 -0.330 27.186 1.00 54.78 193 LYS A C 1
ATOM 1499 O O . LYS A 1 193 ? -14.626 -1.526 27.348 1.00 54.78 193 LYS A O 1
ATOM 1504 N N . GLY A 1 194 ? -14.227 0.602 27.930 1.00 53.78 194 GLY A N 1
ATOM 1505 C CA . GLY A 1 194 ? -13.240 0.255 28.966 1.00 53.78 194 GLY A CA 1
ATOM 1506 C C . GLY A 1 194 ? -11.915 -0.308 28.423 1.00 53.78 194 GLY A C 1
ATOM 1507 O O . GLY A 1 194 ? -11.170 -0.940 29.157 1.00 53.78 194 GLY A O 1
ATOM 1508 N N . GLY A 1 195 ? -11.598 -0.082 27.143 1.00 46.38 195 GLY A N 1
ATOM 1509 C CA . GLY A 1 195 ? -10.431 -0.665 26.464 1.00 46.38 195 GLY A CA 1
ATOM 1510 C C . GLY A 1 195 ? -9.063 -0.107 26.836 1.00 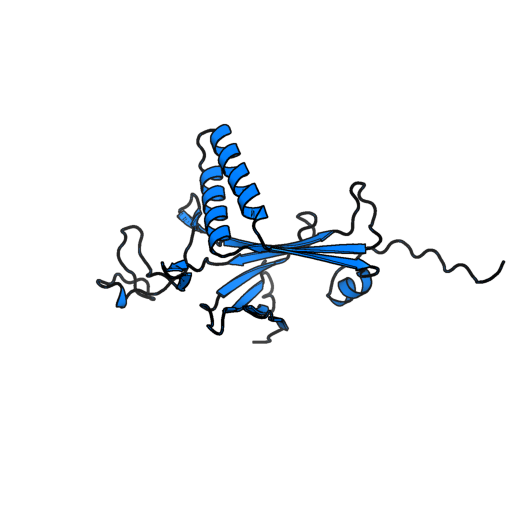46.38 195 GLY A C 1
ATOM 1511 O O . GLY A 1 195 ? -8.072 -0.515 26.236 1.00 46.38 195 GLY A O 1
ATOM 1512 N N . ALA A 1 196 ? -8.998 0.833 27.777 1.00 52.44 196 ALA A N 1
ATOM 1513 C CA . ALA A 1 196 ? -7.745 1.450 28.185 1.00 52.44 196 ALA A CA 1
ATOM 1514 C C . ALA A 1 196 ? -6.760 0.413 28.747 1.00 52.44 196 ALA A C 1
ATOM 1516 O O . ALA A 1 196 ? -5.597 0.427 28.361 1.00 52.44 196 ALA A O 1
ATOM 1517 N N . ASP A 1 197 ? -7.241 -0.551 29.535 1.00 50.69 197 ASP A N 1
ATOM 1518 C CA . ASP A 1 197 ? -6.402 -1.610 30.109 1.00 50.69 197 ASP A CA 1
ATOM 1519 C C . ASP A 1 197 ? -5.811 -2.536 29.039 1.00 50.69 197 ASP A C 1
ATOM 1521 O O . ASP A 1 197 ? -4.657 -2.950 29.134 1.00 50.69 197 ASP A O 1
ATOM 1525 N N . LEU A 1 198 ? -6.587 -2.860 27.997 1.00 47.47 198 LEU A N 1
ATOM 1526 C CA . LEU A 1 198 ? -6.104 -3.670 26.876 1.00 47.47 198 LEU A CA 1
ATOM 1527 C C . LEU A 1 198 ? -5.023 -2.924 26.086 1.00 47.47 198 LEU A C 1
ATOM 1529 O O . LEU A 1 198 ? -4.036 -3.528 25.681 1.00 47.47 198 LEU A O 1
ATOM 1533 N N . LEU A 1 199 ? -5.189 -1.615 25.897 1.00 50.16 199 LEU A N 1
ATOM 1534 C CA . LEU A 1 199 ? -4.196 -0.779 25.227 1.00 50.16 199 LEU A CA 1
ATOM 1535 C C . LEU A 1 199 ? -2.926 -0.657 26.080 1.00 50.16 199 LEU A C 1
ATOM 1537 O O . LEU A 1 199 ? -1.841 -0.886 25.564 1.00 50.16 199 LEU A O 1
ATOM 1541 N N . VAL A 1 200 ? -3.029 -0.429 27.392 1.00 52.12 200 VAL A N 1
ATOM 1542 C CA . VAL A 1 200 ? -1.860 -0.445 28.294 1.00 52.12 200 VAL A CA 1
ATOM 1543 C C . VAL A 1 200 ? -1.122 -1.789 28.227 1.00 52.12 200 VAL A C 1
ATOM 1545 O O . VAL A 1 200 ? 0.099 -1.808 28.084 1.00 52.12 200 VAL A O 1
ATOM 1548 N N . LYS A 1 201 ? -1.842 -2.922 28.226 1.00 47.78 201 LYS A N 1
ATOM 1549 C CA . LYS A 1 201 ? -1.249 -4.270 28.077 1.00 47.78 201 LYS A CA 1
ATOM 1550 C C . LYS A 1 201 ? -0.517 -4.484 26.751 1.00 47.78 201 LYS A C 1
ATOM 1552 O O . LYS A 1 201 ? 0.422 -5.271 26.704 1.00 47.78 201 LYS A O 1
ATOM 1557 N N . LEU A 1 202 ? -0.932 -3.802 25.688 1.00 44.72 202 LEU A N 1
ATOM 1558 C CA . LEU A 1 202 ? -0.258 -3.828 24.389 1.00 44.72 202 LEU A CA 1
ATOM 1559 C C . LEU A 1 202 ? 0.904 -2.813 24.302 1.00 44.72 202 LEU A C 1
ATOM 1561 O O . LEU A 1 202 ? 1.450 -2.611 23.221 1.00 44.72 202 LEU A O 1
ATOM 1565 N N . GLY A 1 203 ? 1.282 -2.181 25.421 1.00 38.09 203 GLY A N 1
ATOM 1566 C CA . GLY A 1 203 ? 2.424 -1.268 25.523 1.00 38.09 203 GLY A CA 1
ATOM 1567 C C . GLY A 1 203 ? 2.099 0.211 25.287 1.00 38.09 203 GLY A C 1
ATOM 1568 O O . GLY A 1 203 ? 3.005 0.987 24.999 1.00 38.09 203 GLY A O 1
ATOM 1569 N N . PHE A 1 204 ? 0.828 0.616 25.372 1.00 39.34 204 PHE A N 1
ATOM 1570 C CA . PHE A 1 204 ? 0.402 1.995 25.115 1.00 39.34 204 PHE A CA 1
ATOM 1571 C C . PHE A 1 204 ? 0.416 2.842 26.400 1.00 39.34 204 PHE A C 1
ATOM 1573 O O . PHE A 1 204 ? -0.093 2.415 27.435 1.00 39.34 204 PHE A O 1
ATOM 1580 N N . GLU A 1 205 ? 0.883 4.092 26.323 1.00 39.06 205 GLU A N 1
ATOM 1581 C CA . GLU A 1 205 ? 0.601 5.099 27.355 1.00 39.06 205 GLU A CA 1
ATOM 1582 C C . GLU A 1 205 ? -0.814 5.659 27.161 1.00 39.06 205 GLU A C 1
ATOM 1584 O O . GLU A 1 205 ? -1.105 6.343 26.177 1.00 39.06 205 GLU A O 1
ATOM 1589 N N . VAL A 1 206 ? -1.713 5.381 28.107 1.00 43.66 206 VAL A N 1
ATOM 1590 C CA . VAL A 1 206 ? -3.097 5.871 28.079 1.00 43.66 206 VAL A CA 1
ATOM 1591 C C . VAL A 1 206 ? -3.320 6.829 29.245 1.00 43.66 206 VAL A C 1
ATOM 1593 O O . VAL A 1 206 ? -3.158 6.455 30.404 1.00 43.66 206 VAL A O 1
ATOM 1596 N N . ARG A 1 207 ? -3.737 8.069 28.956 1.00 42.16 207 ARG A N 1
ATOM 1597 C CA . ARG A 1 207 ? -4.201 9.007 29.989 1.00 42.16 207 ARG A CA 1
ATOM 1598 C C . ARG A 1 207 ? -5.623 8.643 30.398 1.00 42.16 207 ARG A C 1
ATOM 1600 O O . ARG A 1 207 ? -6.576 8.938 29.678 1.00 42.16 207 ARG A O 1
ATOM 1607 N N . LEU A 1 208 ? -5.751 7.975 31.537 1.00 45.34 208 LEU A N 1
ATOM 1608 C CA . LEU A 1 208 ? -7.043 7.687 32.150 1.00 45.34 208 LEU A CA 1
ATOM 1609 C C . LEU A 1 208 ? -7.626 8.968 32.772 1.00 45.34 208 LEU A C 1
ATOM 1611 O O . LEU A 1 208 ? -6.862 9.781 33.301 1.00 45.34 208 LEU A O 1
ATOM 1615 N N . PRO A 1 209 ? -8.956 9.179 32.725 1.00 44.16 209 PRO A N 1
ATOM 1616 C CA . PRO A 1 209 ? -9.583 10.189 33.569 1.00 44.16 209 PRO A CA 1
ATOM 1617 C C . PRO A 1 209 ? -9.244 9.886 35.033 1.00 44.16 209 PRO A C 1
ATOM 1619 O O . PRO A 1 209 ? -9.155 8.715 35.409 1.00 44.16 209 PRO A O 1
ATOM 1622 N N . ALA A 1 210 ? -9.040 10.931 35.840 1.00 47.38 210 ALA A N 1
ATOM 1623 C CA . ALA A 1 210 ? -8.829 10.770 37.273 1.00 47.38 210 ALA A CA 1
ATOM 1624 C C . ALA A 1 210 ? -9.942 9.872 37.827 1.00 47.38 210 ALA A C 1
ATOM 1626 O O . ALA A 1 210 ? -11.122 10.143 37.590 1.00 47.38 210 ALA A O 1
ATOM 1627 N N . GLN A 1 211 ? -9.568 8.773 38.486 1.00 48.03 211 GLN A N 1
ATOM 1628 C CA . GLN A 1 211 ? -10.544 7.949 39.185 1.00 48.03 211 GLN A CA 1
ATOM 1629 C C . GLN A 1 211 ? -11.231 8.851 40.207 1.00 48.03 211 GLN A C 1
ATOM 1631 O O . GLN A 1 211 ? -10.580 9.357 41.122 1.00 48.03 211 GLN A O 1
ATOM 1636 N N . GLU A 1 212 ? -12.533 9.084 40.036 1.00 47.94 212 GLU A N 1
ATOM 1637 C CA . GLU A 1 212 ? -13.328 9.587 41.147 1.00 47.94 212 GLU A CA 1
ATOM 1638 C C . GLU A 1 212 ? -13.187 8.564 42.282 1.00 47.94 212 GLU A C 1
ATOM 1640 O O . GLU A 1 212 ? -13.322 7.360 42.022 1.00 47.94 212 GLU A O 1
ATOM 1645 N N . PRO A 1 213 ? -12.860 9.002 43.511 1.00 43.00 213 PRO A N 1
ATOM 1646 C CA . PRO A 1 213 ? -12.762 8.091 44.637 1.00 43.00 213 PRO A CA 1
ATOM 1647 C C . PRO A 1 213 ? -14.078 7.324 44.742 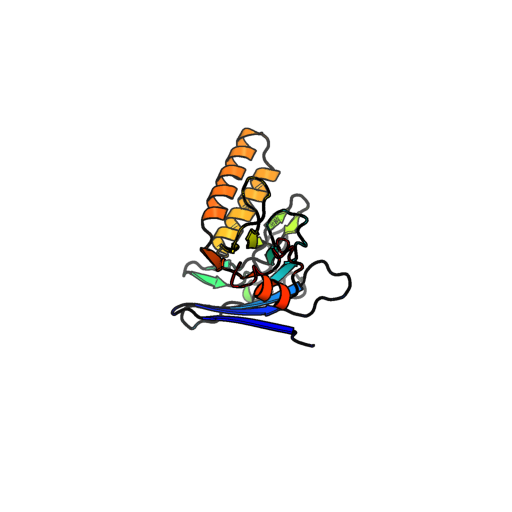1.00 43.00 213 PRO A C 1
ATOM 1649 O O . PRO A 1 213 ? -15.158 7.905 44.598 1.00 43.00 213 PRO A O 1
ATOM 1652 N N . ALA A 1 214 ? -13.974 6.006 44.921 1.00 45.88 214 ALA A N 1
ATOM 1653 C CA . ALA A 1 214 ? -15.132 5.138 45.045 1.00 45.88 214 ALA A CA 1
ATOM 1654 C C . ALA A 1 214 ? -16.080 5.735 46.091 1.00 45.88 214 ALA A C 1
ATOM 1656 O O . ALA A 1 214 ? -15.685 5.941 47.237 1.00 45.88 214 ALA A O 1
ATOM 1657 N N . ARG A 1 215 ? -17.315 6.057 45.688 1.00 52.28 215 ARG A N 1
ATOM 1658 C CA . ARG A 1 215 ? -18.343 6.446 46.652 1.00 52.28 215 ARG A CA 1
ATOM 1659 C C . ARG A 1 215 ? -18.553 5.257 47.576 1.00 52.28 215 ARG A C 1
ATOM 1661 O O . ARG A 1 215 ? -18.915 4.179 47.102 1.00 52.28 215 ARG A O 1
ATOM 1668 N N . GLU A 1 216 ? -18.287 5.456 48.862 1.00 43.19 216 GLU A N 1
ATOM 1669 C CA . GLU A 1 216 ? -18.602 4.462 49.878 1.00 43.19 216 GLU A CA 1
ATOM 1670 C C . GLU A 1 216 ? -20.098 4.121 49.796 1.00 43.19 216 GLU A C 1
ATOM 1672 O O . GLU A 1 216 ? -20.930 5.016 49.598 1.00 43.19 216 GLU A O 1
ATOM 1677 N N . PRO A 1 217 ? -20.467 2.833 49.882 1.00 43.81 217 PRO A N 1
ATOM 1678 C CA . PRO A 1 217 ? -21.862 2.447 49.863 1.00 43.81 217 PRO A CA 1
ATOM 1679 C C . PRO A 1 217 ? -22.498 2.830 51.204 1.00 43.81 217 PRO A C 1
ATOM 1681 O O . PRO A 1 217 ? -22.420 2.079 52.170 1.00 43.81 217 PRO A O 1
ATOM 1684 N N . GLY A 1 218 ? -23.152 3.992 51.226 1.00 52.19 218 GLY A N 1
ATOM 1685 C CA . GLY A 1 218 ? -24.062 4.411 52.291 1.00 52.19 218 GLY A CA 1
ATOM 1686 C C . GLY A 1 218 ? -23.569 5.595 53.121 1.00 52.19 218 GLY A C 1
ATOM 1687 O O . GLY A 1 218 ? -22.866 5.409 54.108 1.00 52.19 218 GLY A O 1
ATOM 1688 N N . ALA A 1 219 ? -24.037 6.789 52.758 1.00 36.75 219 ALA A N 1
ATOM 1689 C CA . ALA A 1 219 ? -24.267 7.912 53.665 1.00 36.75 219 ALA A CA 1
ATOM 1690 C C . ALA A 1 219 ? -25.539 8.637 53.209 1.00 36.75 219 ALA A C 1
ATOM 1692 O O . ALA A 1 219 ? -25.679 8.833 51.977 1.00 36.75 219 ALA A O 1
#

Organism: Aeromonas veronii (NCBI:txid654)

pLDDT: mean 72.58, std 15.4, range [36.75, 95.94]

Radius of gyration: 21.8 Å; chains: 1; bounding box: 47×46×78 Å

Secondary structure (DSSP, 8-state):
--EEEEEEEE-SSEEEEEEEEPPPTT-SSEEEEEEEEETTEEPPPEEEEEEE--STTTTEEEEEEEPBPEE-TTS-EEPEEPB-TTS-BB-TTS-B-SSGGGSPEE-B-EE-TTS-EE-EEEEEEEEEEE-TTSPEEEEEEEEEEE--HHHHHHHHHHHHHHHT-SSHHHHHHHHHHHHHHHTTSEEEEEEEETTHHHHHHTT----PPP-PPPPPS--

Sequence (219 aa):
MSRLTSASFNGSARQIKLVINEMEPGKQSHLSFLNETVNGKTLPGHVLNLFLHNGKNGNKFFGISGPIRSVDDNGNYIMIPRVNSEGKFLSDRGEVVEDQSKAGLTYQYVKNQAGEVVFGSYGSLSVNNLKKDNTPTKSTYLTLNLMSDKDVLSAERFRYQAANSATPEQKAHYEAQLSETRKKGEYISLAIKGGADLLVKLGFEVRLPAQEPAREPGA

Foldseek 3Di:
DDFDDWDWDDDPFKIWIKTWRDDDPPDQWTWIWIWMAGNNRTADIWIWTKGADPCPVPQFGIWIWGFFWDADPVRHTFFAFDADPVRFGAAPVRHGDDDSVRGHTHGDFDAAPVRHTDTFTFWTWGWDQADPVRHGDQWIKIKTWGAHSVLSVLLSVLVRQLVVPPDPVSNVVSVVVNVVSSVPTDIDIDIGRVCPVVCVVVVDDDDDDPPDPPDDPDD